Protein AF-A0A355A4Q4-F1 (afdb_monomer_lite)

Structure (mmCIF, N/CA/C/O backbone):
data_AF-A0A355A4Q4-F1
#
_entry.id   AF-A0A355A4Q4-F1
#
loop_
_atom_site.group_PDB
_atom_site.id
_atom_site.type_symbol
_atom_site.label_atom_id
_atom_site.label_alt_id
_atom_site.label_comp_id
_atom_site.label_asym_id
_atom_site.label_entity_id
_atom_site.label_seq_id
_atom_site.pdbx_PDB_ins_code
_atom_site.Cartn_x
_atom_site.Cartn_y
_atom_site.Cartn_z
_atom_site.occupancy
_atom_site.B_iso_or_equiv
_atom_site.auth_seq_id
_atom_site.auth_comp_id
_atom_site.auth_asym_id
_atom_site.auth_atom_id
_atom_site.pdbx_PDB_model_num
ATOM 1 N N . ILE A 1 1 ? 0.786 1.792 0.248 1.00 90.88 1 ILE A N 1
ATOM 2 C CA . ILE A 1 1 ? -0.419 1.953 1.105 1.00 90.88 1 ILE A CA 1
ATOM 3 C C . ILE A 1 1 ? -0.095 1.729 2.582 1.00 90.88 1 ILE A C 1
ATOM 5 O O . ILE A 1 1 ? -0.229 2.682 3.331 1.00 90.88 1 ILE A O 1
ATOM 9 N N . GLY A 1 2 ? 0.395 0.555 3.007 1.00 94.56 2 GLY A N 1
ATOM 10 C CA . GLY A 1 2 ? 0.694 0.286 4.430 1.00 94.56 2 GLY A CA 1
ATOM 11 C C . GLY A 1 2 ? 1.610 1.317 5.100 1.00 94.56 2 GLY A C 1
ATOM 12 O O . GLY A 1 2 ? 1.247 1.878 6.127 1.00 94.56 2 GLY A O 1
ATOM 13 N N . LYS A 1 3 ? 2.725 1.674 4.447 1.00 95.88 3 LYS A N 1
ATOM 14 C CA . LYS A 1 3 ? 3.618 2.771 4.871 1.00 95.88 3 LYS A CA 1
ATOM 15 C C . LYS A 1 3 ? 2.879 4.102 5.076 1.00 95.88 3 LYS A C 1
ATOM 17 O O . LYS A 1 3 ? 3.070 4.766 6.086 1.00 95.88 3 LYS A O 1
ATOM 22 N N . TRP A 1 4 ? 1.998 4.473 4.145 1.00 96.19 4 TRP A N 1
ATOM 23 C CA . TRP A 1 4 ? 1.199 5.699 4.247 1.00 96.19 4 TRP A CA 1
ATOM 24 C C . TRP A 1 4 ? 0.206 5.635 5.412 1.00 96.19 4 TRP A C 1
ATOM 26 O O . TRP A 1 4 ? 0.159 6.566 6.204 1.00 96.19 4 TRP A O 1
ATOM 36 N N . LEU A 1 5 ? -0.524 4.525 5.567 1.00 95.19 5 LEU A N 1
ATOM 37 C CA . LEU A 1 5 ? -1.476 4.336 6.667 1.00 95.19 5 LEU A CA 1
ATOM 38 C C . LEU A 1 5 ? -0.797 4.395 8.040 1.00 95.19 5 LEU A C 1
ATOM 40 O O . LEU A 1 5 ? -1.340 5.011 8.951 1.00 95.19 5 LEU A O 1
ATOM 44 N N . LEU A 1 6 ? 0.404 3.823 8.171 1.00 94.88 6 LEU A N 1
ATOM 45 C CA . LEU A 1 6 ? 1.210 3.923 9.388 1.00 94.88 6 LEU A CA 1
ATOM 46 C C . LEU A 1 6 ? 1.608 5.376 9.695 1.00 94.88 6 LEU A C 1
ATOM 48 O O . LEU A 1 6 ? 1.529 5.822 10.838 1.00 94.88 6 LEU A O 1
ATOM 52 N N . TYR A 1 7 ? 2.016 6.143 8.680 1.00 94.69 7 TYR A N 1
ATOM 53 C CA . TYR A 1 7 ? 2.312 7.562 8.881 1.00 94.69 7 TYR A CA 1
ATOM 54 C C . TYR A 1 7 ? 1.065 8.370 9.229 1.00 94.69 7 TYR A C 1
ATOM 56 O O . TYR A 1 7 ? 1.148 9.257 10.072 1.00 94.69 7 TYR A O 1
ATOM 64 N N . VAL A 1 8 ? -0.084 8.067 8.624 1.00 93.00 8 VAL A N 1
ATOM 65 C CA . VAL A 1 8 ? -1.356 8.724 8.947 1.00 93.00 8 VAL A CA 1
ATOM 66 C C . VAL A 1 8 ? -1.762 8.444 10.391 1.00 93.00 8 VAL A C 1
ATOM 68 O O . VAL A 1 8 ? -2.034 9.394 11.120 1.00 93.00 8 VAL A O 1
ATOM 71 N N . SER A 1 9 ? -1.742 7.182 10.833 1.00 91.44 9 SER A N 1
ATOM 72 C CA . SER A 1 9 ? -2.116 6.822 12.207 1.00 91.44 9 SER A CA 1
ATOM 73 C C . SER A 1 9 ? -1.198 7.475 13.241 1.00 91.44 9 SER A C 1
ATOM 75 O O . SER A 1 9 ? -1.668 7.965 14.266 1.00 91.44 9 SER A O 1
ATOM 77 N N . SER A 1 10 ? 0.102 7.565 12.946 1.00 91.31 10 SER A N 1
ATOM 78 C CA . SER A 1 10 ? 1.052 8.282 13.791 1.00 91.31 10 SER A CA 1
ATOM 79 C C . SER A 1 10 ? 0.790 9.792 13.781 1.00 91.31 10 SER A C 1
ATOM 81 O O . SER A 1 10 ? 0.651 10.405 14.836 1.00 91.31 10 SER A O 1
ATOM 83 N N . ASN A 1 11 ? 0.730 10.419 12.608 1.00 92.50 11 ASN A N 1
ATOM 84 C CA . ASN A 1 11 ? 0.795 11.875 12.496 1.00 92.50 11 ASN A CA 1
ATOM 85 C C . ASN A 1 11 ? -0.543 12.572 12.767 1.00 92.50 11 ASN A C 1
ATOM 87 O O . ASN A 1 11 ? -0.534 13.739 13.157 1.00 92.50 11 ASN A O 1
ATOM 91 N N . ALA A 1 12 ? -1.677 11.878 12.624 1.00 91.25 12 ALA A N 1
ATOM 92 C CA . ALA A 1 12 ? -2.998 12.435 12.919 1.00 91.25 12 ALA A CA 1
ATOM 93 C C . ALA A 1 12 ? -3.116 12.945 14.367 1.00 91.25 12 ALA A C 1
ATOM 95 O O . ALA A 1 12 ? -3.824 13.917 14.622 1.00 91.25 12 ALA A O 1
ATOM 96 N N . ARG A 1 13 ? -2.363 12.356 15.310 1.00 89.81 13 ARG A N 1
ATOM 97 C CA . ARG A 1 13 ? -2.352 12.789 16.716 1.00 89.81 13 ARG A CA 1
ATOM 98 C C . ARG A 1 13 ? -1.949 14.260 16.880 1.00 89.81 13 ARG A C 1
ATOM 100 O O . ARG A 1 13 ? -2.481 14.938 17.746 1.00 89.81 13 ARG A O 1
ATOM 107 N N . TYR A 1 14 ? -1.077 14.786 16.015 1.00 92.19 14 TYR A N 1
ATOM 108 C CA . TYR A 1 14 ? -0.570 16.159 16.127 1.00 92.19 14 TYR A CA 1
ATOM 109 C C . TYR A 1 14 ? -1.618 17.239 15.845 1.00 92.19 14 TYR A C 1
ATOM 111 O O . TYR A 1 14 ? -1.360 18.413 16.089 1.00 92.19 14 TYR A O 1
ATOM 119 N N . PHE A 1 15 ? -2.800 1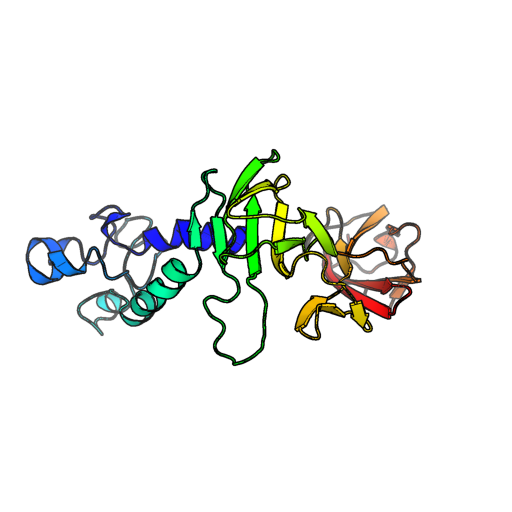6.868 15.354 1.00 92.31 15 PHE A N 1
ATOM 120 C CA . PHE A 1 15 ? -3.922 17.795 15.246 1.00 92.31 15 PHE A CA 1
ATOM 121 C C . PHE A 1 15 ? -4.637 18.004 16.587 1.00 92.31 15 PHE A C 1
ATOM 123 O O . PHE A 1 15 ? -5.410 18.946 16.717 1.00 92.31 15 PHE A O 1
ATOM 130 N N . TYR A 1 16 ? -4.378 17.172 17.596 1.00 91.06 16 TYR A N 1
ATOM 131 C CA . TYR A 1 16 ? -4.952 17.317 18.928 1.00 91.06 16 TYR A CA 1
ATOM 132 C C . TYR A 1 16 ? -4.017 18.128 19.822 1.00 91.06 16 TYR A C 1
ATOM 134 O O . TYR A 1 16 ? -2.823 17.844 19.924 1.00 91.06 16 TYR A O 1
ATOM 142 N N . SER A 1 17 ? -4.578 19.119 20.514 1.00 88.56 17 SER A N 1
ATOM 143 C CA . SER A 1 17 ? -3.834 20.047 21.375 1.00 88.56 17 SER A CA 1
ATOM 144 C C . SER A 1 17 ? -2.900 19.347 22.368 1.00 88.56 17 SER A C 1
ATOM 146 O O . SER A 1 17 ? -1.749 19.756 22.511 1.00 88.56 17 SER A O 1
ATOM 148 N N . ARG A 1 18 ? -3.351 18.246 22.985 1.00 88.06 18 ARG A N 1
ATOM 149 C CA . ARG A 1 18 ? -2.600 17.482 23.995 1.00 88.06 18 ARG A CA 1
ATOM 150 C C . ARG A 1 18 ? -1.264 16.924 23.492 1.00 88.06 18 ARG A C 1
ATOM 152 O O . ARG A 1 18 ? -0.382 16.646 24.292 1.00 88.06 18 ARG A O 1
ATOM 159 N N . GLU A 1 19 ? -1.125 16.738 22.180 1.00 91.12 19 GLU A N 1
ATOM 160 C CA . GLU A 1 19 ? 0.060 16.146 21.545 1.00 91.12 19 GLU A CA 1
ATOM 161 C C . GLU A 1 19 ? 1.080 17.217 21.118 1.00 91.12 19 GLU A C 1
ATOM 163 O O . GLU A 1 19 ? 2.064 16.925 20.433 1.00 91.12 19 GLU A O 1
ATOM 168 N N . THR A 1 20 ? 0.836 18.483 21.470 1.00 90.06 20 THR A N 1
ATOM 169 C CA . THR A 1 20 ? 1.600 19.637 20.988 1.00 90.06 20 THR A CA 1
ATOM 170 C C . THR A 1 20 ? 1.861 20.641 22.111 1.00 90.06 20 THR A C 1
ATOM 172 O O . THR A 1 20 ? 1.257 20.589 23.179 1.00 90.06 20 THR A O 1
ATOM 175 N N . LYS A 1 21 ? 2.787 21.578 21.885 1.00 89.94 21 LYS A N 1
ATOM 176 C CA . LYS A 1 21 ? 3.114 22.620 22.867 1.00 89.94 21 LYS A CA 1
ATOM 177 C C . LYS A 1 21 ? 2.033 23.697 22.890 1.00 89.94 21 LYS A C 1
ATOM 179 O O . LYS A 1 21 ? 1.695 24.218 21.829 1.00 89.94 21 LYS A O 1
ATOM 184 N N . MET A 1 22 ? 1.550 24.057 24.080 1.00 87.12 22 MET A N 1
ATOM 185 C CA . MET A 1 22 ? 0.473 25.040 24.254 1.00 87.12 22 MET A CA 1
ATOM 186 C C . MET A 1 22 ? 0.814 26.372 23.577 1.00 87.12 22 MET A C 1
ATOM 188 O O . MET A 1 22 ? 0.000 26.922 22.848 1.00 87.12 22 MET A O 1
ATOM 192 N N . GLU A 1 23 ? 2.050 26.859 23.704 1.00 89.50 23 GLU A N 1
ATOM 193 C CA . GLU A 1 23 ? 2.484 28.129 23.113 1.00 89.50 23 GLU A CA 1
ATOM 194 C C . GLU A 1 23 ? 2.571 28.134 21.574 1.00 89.50 23 GLU A C 1
ATOM 196 O O . GLU A 1 23 ? 2.835 29.183 20.983 1.00 89.50 23 GLU A O 1
ATOM 201 N N . ASN A 1 24 ? 2.361 26.982 20.930 1.00 93.00 24 ASN A N 1
ATOM 202 C CA . ASN A 1 24 ? 2.320 26.816 19.478 1.00 93.00 24 ASN A CA 1
ATOM 203 C C . ASN A 1 24 ? 0.886 26.614 18.946 1.00 93.00 24 ASN A C 1
ATOM 205 O O . ASN A 1 24 ? 0.727 26.235 17.787 1.00 93.00 24 ASN A O 1
ATOM 209 N N . GLN A 1 25 ? -0.142 26.829 19.769 1.00 91.12 25 GLN A N 1
ATOM 210 C CA . GLN A 1 25 ? -1.547 26.600 19.426 1.00 91.12 25 GLN A CA 1
ATOM 211 C C . GLN A 1 25 ? -2.330 27.917 19.349 1.00 91.12 25 GLN A C 1
ATOM 213 O O . GLN A 1 25 ? -2.121 28.822 20.159 1.00 91.12 25 GLN A O 1
ATOM 218 N N . SER A 1 26 ? -3.299 28.016 18.439 1.00 89.31 26 SER A N 1
ATOM 219 C CA . SER A 1 26 ? -4.134 29.220 18.304 1.00 89.31 26 SER A CA 1
ATOM 220 C C . SER A 1 26 ? -5.066 29.492 19.481 1.00 89.31 26 SER A C 1
ATOM 222 O O . SER A 1 26 ? -5.413 30.644 19.731 1.00 89.31 26 SER A O 1
ATOM 224 N N . LEU A 1 27 ? -5.411 28.465 20.261 1.00 80.62 27 LEU A N 1
ATOM 225 C CA . LEU A 1 27 ? -6.308 28.582 21.417 1.00 80.62 27 LEU A CA 1
ATOM 226 C C . LEU A 1 27 ? -5.583 28.605 22.769 1.00 80.62 27 LEU A C 1
ATOM 228 O O . LEU A 1 27 ? -6.242 28.537 23.806 1.00 80.62 27 LEU A O 1
ATOM 232 N N . ALA A 1 28 ? -4.253 28.759 22.769 1.00 74.31 28 ALA A N 1
ATOM 233 C CA . ALA A 1 28 ? -3.418 28.738 23.972 1.00 74.31 28 ALA A CA 1
ATOM 234 C C . ALA A 1 28 ? -3.932 29.658 25.092 1.00 74.31 28 ALA A C 1
ATOM 236 O O . ALA A 1 28 ? -3.956 29.278 26.255 1.00 74.31 28 ALA A O 1
ATOM 237 N N . ARG A 1 29 ? -4.377 30.869 24.728 1.00 65.81 29 ARG A N 1
ATOM 238 C CA . ARG A 1 29 ? -4.860 31.889 25.676 1.00 65.81 29 ARG A CA 1
ATOM 239 C C . ARG A 1 29 ? -6.337 31.725 26.040 1.00 65.81 29 ARG A C 1
ATOM 241 O O . ARG A 1 29 ? -6.722 32.017 27.166 1.00 65.81 29 ARG A O 1
ATOM 248 N N . SER A 1 30 ? -7.164 31.265 25.103 1.00 69.69 30 SER A N 1
ATOM 249 C CA . SER A 1 30 ? -8.616 31.138 25.298 1.00 69.69 30 SER A CA 1
ATOM 250 C C . SER A 1 30 ? -8.988 29.933 26.168 1.00 69.69 30 SER A C 1
ATOM 252 O O . SER A 1 30 ? -9.974 29.978 26.898 1.00 69.69 30 SER A O 1
ATOM 254 N N . ALA A 1 31 ? -8.192 28.859 26.135 1.00 64.56 31 ALA A N 1
ATOM 255 C CA . ALA A 1 31 ? -8.426 27.667 26.953 1.00 64.56 31 ALA A CA 1
ATOM 256 C C . ALA A 1 31 ? -8.100 27.866 28.447 1.00 64.56 31 ALA A C 1
ATOM 258 O O . ALA A 1 31 ? -8.605 27.127 29.293 1.00 64.56 31 ALA A O 1
ATOM 259 N N . GLU A 1 32 ? -7.270 28.855 28.795 1.00 68.81 32 GLU A N 1
ATOM 260 C CA . GLU A 1 32 ? -6.946 29.180 30.192 1.00 68.81 32 GLU A CA 1
ATOM 261 C C . GLU A 1 32 ? -8.105 29.881 30.910 1.00 68.81 32 GLU A C 1
ATOM 263 O O . GLU A 1 32 ? -8.281 29.709 32.116 1.00 68.81 32 GLU A O 1
ATOM 268 N N . THR A 1 33 ? -8.914 30.640 30.168 1.00 71.56 33 THR A N 1
ATOM 269 C CA . THR A 1 33 ? -9.970 31.505 30.711 1.00 71.56 33 THR A CA 1
ATOM 270 C C . THR A 1 33 ? -11.380 30.948 30.523 1.00 71.56 33 THR A C 1
ATOM 272 O O . THR A 1 33 ? -12.305 31.416 31.184 1.00 71.56 33 THR A O 1
ATOM 275 N N . ASN A 1 34 ? -11.559 29.929 29.675 1.00 79.62 34 ASN A N 1
ATOM 276 C CA . ASN A 1 34 ? -12.852 29.307 29.396 1.00 79.62 34 ASN A CA 1
ATOM 277 C C . ASN A 1 34 ? -12.851 27.809 29.763 1.00 79.62 34 ASN A C 1
ATOM 279 O O . ASN A 1 34 ? -12.182 26.986 29.133 1.00 79.62 34 ASN A O 1
ATOM 283 N N . GLY A 1 35 ? -13.642 27.454 30.781 1.00 76.81 35 GLY A N 1
ATOM 284 C CA . GLY A 1 35 ? -13.743 26.085 31.293 1.00 76.81 35 GLY A CA 1
ATOM 285 C C . GLY A 1 35 ? -14.338 25.074 30.307 1.00 76.81 35 GLY A C 1
ATOM 286 O O . GLY A 1 35 ? -13.925 23.917 30.325 1.00 76.81 35 GLY A O 1
ATOM 287 N N . GLU A 1 36 ? -15.251 25.489 29.426 1.00 78.56 36 GLU A N 1
ATOM 288 C CA . GLU A 1 36 ? -15.850 24.620 28.403 1.00 78.56 36 GLU A CA 1
ATOM 289 C C . GLU A 1 36 ? -14.848 24.321 27.283 1.00 78.56 36 GLU A C 1
ATOM 291 O O . GLU A 1 36 ? -14.640 23.158 26.927 1.00 78.56 36 GLU A O 1
ATOM 296 N N . LEU A 1 37 ? -14.133 25.348 26.798 1.00 79.12 37 LEU A N 1
ATOM 297 C CA . LEU A 1 37 ? -13.060 25.171 25.810 1.00 79.12 37 LEU A CA 1
ATOM 298 C C . LEU A 1 37 ? -11.978 24.219 26.332 1.00 79.12 37 LEU A C 1
ATOM 300 O O . LEU A 1 37 ? -11.494 23.362 25.594 1.00 79.12 37 LEU A O 1
ATOM 304 N N . LYS A 1 38 ? -11.649 24.311 27.624 1.00 76.06 38 LYS A N 1
ATOM 305 C CA . LYS A 1 38 ? -10.671 23.439 28.284 1.00 76.06 38 LYS A CA 1
ATOM 306 C C . LYS A 1 38 ? -11.064 21.956 28.272 1.00 76.06 38 LYS A C 1
ATOM 308 O O . LYS A 1 38 ? -10.182 21.098 28.301 1.00 76.06 38 LYS A O 1
ATOM 313 N N . GLN A 1 39 ? -12.359 21.640 28.219 1.00 76.56 39 GLN A N 1
ATOM 314 C CA . GLN A 1 39 ? -12.839 20.258 28.130 1.00 76.56 39 GLN A CA 1
ATOM 315 C C . GLN A 1 39 ? -12.786 19.724 26.693 1.00 76.56 39 GLN A C 1
ATOM 317 O O . GLN A 1 39 ? -12.378 18.582 26.480 1.00 76.56 39 GLN A O 1
ATOM 322 N N . ILE A 1 40 ? -13.141 20.547 25.701 1.00 82.38 40 ILE A N 1
ATOM 323 C CA . ILE A 1 40 ? -13.238 20.102 24.300 1.00 82.38 40 ILE A CA 1
ATOM 324 C C . ILE A 1 40 ? -11.899 20.133 23.550 1.00 82.38 40 ILE A C 1
ATOM 326 O O . ILE A 1 40 ? -11.701 19.350 22.620 1.00 82.38 40 ILE A O 1
ATOM 330 N N . ILE A 1 41 ? -10.949 20.976 23.975 1.00 82.69 41 ILE A N 1
ATOM 331 C CA . ILE A 1 41 ? -9.662 21.183 23.286 1.00 82.69 41 ILE A CA 1
ATOM 332 C C . ILE A 1 41 ? -8.836 19.906 23.144 1.00 82.69 41 ILE A C 1
ATOM 334 O O . ILE A 1 41 ? -8.057 19.776 22.203 1.00 82.69 41 ILE A O 1
ATOM 338 N N . ASN A 1 42 ? -9.024 18.945 24.049 1.00 81.44 42 ASN A N 1
ATOM 339 C CA . ASN A 1 42 ? -8.287 17.685 24.054 1.00 81.44 42 ASN A CA 1
ATOM 340 C C . ASN A 1 42 ? -8.896 16.618 23.132 1.00 81.44 42 ASN A C 1
ATOM 342 O O . ASN A 1 42 ? -8.235 15.616 22.861 1.00 81.44 42 ASN A O 1
ATOM 346 N N . VAL A 1 43 ? -10.142 16.802 22.681 1.00 86.44 43 VAL A N 1
ATOM 347 C CA . VAL A 1 43 ? -10.909 15.788 21.933 1.00 86.44 43 VAL A CA 1
ATOM 348 C C . VAL A 1 43 ? -11.349 16.251 20.546 1.00 86.44 43 VAL A C 1
ATOM 350 O O . VAL A 1 43 ? -11.706 15.411 19.723 1.00 86.44 43 VAL A O 1
ATOM 353 N N . VAL A 1 44 ? -11.292 17.553 20.256 1.00 89.62 44 VAL A N 1
ATOM 354 C CA . VAL A 1 44 ? -11.559 18.102 18.921 1.00 89.62 44 VAL A CA 1
ATOM 355 C C . VAL A 1 44 ? -10.236 18.532 18.279 1.00 89.62 44 VAL A C 1
ATOM 357 O O . VAL A 1 44 ? -9.487 19.292 18.895 1.00 89.62 44 VAL A O 1
ATOM 360 N N . PRO A 1 45 ? -9.911 18.053 17.065 1.00 92.75 45 PRO A N 1
ATOM 361 C CA . PRO A 1 45 ? -8.668 18.422 16.405 1.00 92.75 45 PRO A CA 1
ATOM 362 C C . PRO A 1 45 ? -8.712 19.862 15.883 1.00 92.75 45 PRO A C 1
ATOM 364 O O . PRO A 1 45 ? -9.775 20.387 15.547 1.00 92.75 45 PRO A O 1
ATOM 367 N N . TYR A 1 46 ? -7.541 20.475 15.746 1.00 93.44 46 TYR A N 1
ATOM 368 C CA . TYR A 1 46 ? -7.348 21.669 14.931 1.00 93.44 46 TYR A CA 1
ATOM 369 C C . TYR A 1 46 ? -7.574 21.369 13.446 1.00 93.44 46 TYR A C 1
ATOM 371 O O . TYR A 1 46 ? -7.449 20.232 12.995 1.00 93.44 46 TYR A O 1
ATOM 379 N N . GLU A 1 47 ? -7.892 22.399 12.672 1.00 92.25 47 GLU A N 1
ATOM 380 C CA . GLU A 1 47 ? -8.040 22.317 11.217 1.00 92.25 47 GLU A CA 1
ATOM 381 C C . GLU A 1 47 ? -6.737 21.992 10.485 1.00 92.25 47 GLU A C 1
ATOM 383 O O . GLU A 1 47 ? -6.737 21.271 9.488 1.00 92.25 47 GLU A O 1
ATOM 388 N N . GLY A 1 48 ? -5.613 22.500 10.979 1.00 91.62 48 GLY A N 1
ATOM 389 C CA . GLY A 1 48 ? -4.368 22.483 10.240 1.00 91.62 48 GLY A CA 1
ATOM 390 C C . GLY A 1 48 ? -3.122 22.623 11.099 1.00 91.62 48 GLY A C 1
ATOM 391 O O . GLY A 1 48 ? -3.123 23.085 12.242 1.00 91.62 48 GLY A O 1
ATOM 392 N N . ILE A 1 49 ? -2.008 22.253 10.474 1.00 92.62 49 ILE A N 1
ATOM 393 C CA . ILE A 1 49 ? -0.661 22.498 10.977 1.00 92.62 49 ILE A CA 1
ATOM 394 C C . ILE A 1 49 ? 0.021 23.417 9.968 1.00 92.62 49 ILE A C 1
ATOM 396 O O . ILE A 1 49 ? 0.259 23.046 8.819 1.00 92.62 49 ILE A O 1
ATOM 400 N N . ARG A 1 50 ? 0.330 24.640 10.388 1.00 90.81 50 ARG A N 1
ATOM 401 C CA . ARG A 1 50 ? 1.047 25.633 9.587 1.00 90.81 50 ARG A CA 1
ATOM 402 C C . ARG A 1 50 ? 2.540 25.541 9.877 1.00 90.81 50 ARG A C 1
ATOM 404 O O . ARG A 1 50 ? 2.959 25.305 11.009 1.00 90.81 50 ARG A O 1
ATOM 411 N N . LYS A 1 51 ? 3.366 25.810 8.860 1.00 92.81 51 LYS A N 1
ATOM 412 C CA . LYS A 1 51 ? 4.830 25.867 9.017 1.00 92.81 51 LYS A CA 1
ATOM 413 C C . LYS A 1 51 ? 5.246 26.866 10.103 1.00 92.81 51 LYS A C 1
ATOM 415 O O . LYS A 1 51 ? 6.143 26.559 10.881 1.00 92.81 51 LYS A O 1
ATOM 420 N N . GLN A 1 52 ? 4.609 28.040 10.142 1.00 91.69 52 GLN A N 1
ATOM 421 C CA . GLN A 1 52 ? 4.899 29.079 11.127 1.00 91.69 52 GLN A CA 1
ATOM 422 C C . GLN A 1 52 ? 3.718 30.030 11.365 1.00 91.69 52 GLN A C 1
ATOM 424 O O . GLN A 1 52 ? 2.937 30.275 10.445 1.00 91.69 52 GLN A O 1
ATOM 429 N N . SER A 1 53 ? 3.638 30.607 12.566 1.00 89.50 53 SER A N 1
ATOM 430 C CA . SER A 1 53 ? 2.801 31.774 12.898 1.00 89.50 53 SER A CA 1
ATOM 431 C C . SER A 1 53 ? 3.358 32.471 14.141 1.00 89.50 53 SER A C 1
ATOM 433 O O . SER A 1 53 ? 3.819 31.793 15.055 1.00 89.50 53 SER A O 1
ATOM 435 N N . GLY A 1 54 ? 3.375 33.808 14.180 1.00 84.50 54 GLY A N 1
ATOM 436 C CA . GLY A 1 54 ? 3.819 34.564 15.365 1.00 84.50 54 GLY A CA 1
ATOM 437 C C . GLY A 1 54 ? 5.217 34.193 15.892 1.00 84.50 54 GLY A C 1
ATOM 438 O O . GLY A 1 54 ? 5.445 34.224 17.097 1.00 84.50 54 GLY A O 1
ATOM 439 N N . GLY A 1 55 ? 6.139 33.774 15.013 1.00 89.75 55 GLY A N 1
ATOM 440 C CA . GLY A 1 55 ? 7.484 33.307 15.389 1.00 89.75 55 GLY A CA 1
ATOM 441 C C . GLY A 1 55 ? 7.553 31.880 15.957 1.00 89.75 55 GLY A C 1
ATOM 442 O O . GLY A 1 55 ? 8.617 31.447 16.392 1.00 89.75 55 GLY A O 1
ATOM 443 N N . LYS A 1 56 ? 6.444 31.134 15.955 1.00 91.56 56 LYS A N 1
ATOM 444 C CA . LYS A 1 56 ? 6.356 29.736 16.402 1.00 91.56 56 LYS A CA 1
ATOM 445 C C . LYS A 1 56 ? 6.338 28.782 15.214 1.00 91.56 56 LYS A C 1
ATOM 447 O O . LYS A 1 56 ? 5.697 29.073 14.205 1.00 91.56 56 LYS A O 1
ATOM 452 N N . MET A 1 57 ? 7.029 27.646 15.342 1.00 93.50 57 MET A N 1
ATOM 453 C CA . MET A 1 57 ? 7.158 26.617 14.303 1.00 93.50 57 MET A CA 1
ATOM 454 C C . MET A 1 57 ? 7.173 25.205 14.919 1.00 93.50 57 MET A C 1
ATOM 456 O O . MET A 1 57 ? 7.997 24.962 15.804 1.00 93.50 57 MET A O 1
ATOM 460 N N . PRO A 1 58 ? 6.325 24.262 14.459 1.00 93.44 58 PRO A N 1
ATOM 461 C CA . PRO A 1 58 ? 5.109 24.498 13.669 1.00 93.44 58 PRO A CA 1
ATOM 462 C C . PRO A 1 58 ? 4.033 25.227 14.496 1.00 93.44 58 PRO A C 1
ATOM 464 O O . PRO A 1 58 ? 4.162 25.341 15.715 1.00 93.44 58 PRO A O 1
ATOM 467 N N . TRP A 1 59 ? 2.981 25.715 13.838 1.00 93.56 59 TRP A N 1
ATOM 468 C CA . TRP A 1 59 ? 1.814 26.338 14.471 1.00 93.56 59 TRP A CA 1
ATOM 469 C C . TRP A 1 59 ? 0.555 25.500 14.243 1.00 93.56 59 TRP A C 1
ATOM 471 O O . TRP A 1 59 ? 0.255 25.147 13.104 1.00 93.56 59 TRP A O 1
ATOM 481 N N . PHE A 1 60 ? -0.185 25.210 15.309 1.00 93.62 60 PHE A N 1
ATOM 482 C CA . PHE A 1 60 ? -1.391 24.383 15.302 1.00 93.62 60 PHE A CA 1
ATOM 483 C C . PHE A 1 60 ? -2.626 25.275 15.411 1.00 93.62 60 PHE A C 1
ATOM 485 O O . PHE A 1 60 ? -2.740 26.079 16.336 1.00 93.62 60 PHE A O 1
ATOM 492 N N . GLY A 1 61 ? -3.528 25.172 14.443 1.00 92.12 61 GLY A N 1
ATOM 493 C CA . GLY A 1 61 ? -4.680 26.057 14.344 1.00 92.12 61 GLY A CA 1
ATOM 494 C C . GLY A 1 61 ? -5.328 25.934 12.979 1.00 92.12 61 GLY A C 1
ATOM 495 O O . GLY A 1 61 ? -5.415 24.845 12.428 1.00 92.12 61 GLY A O 1
ATOM 496 N N . GLY A 1 62 ? -5.765 27.049 12.420 1.00 90.56 62 GLY A N 1
ATOM 497 C CA . GLY A 1 62 ? -6.579 27.056 11.216 1.00 90.56 62 GLY A CA 1
ATOM 498 C C . GLY A 1 62 ? -6.527 28.401 10.528 1.00 90.56 62 GLY A C 1
ATOM 499 O O . GLY A 1 62 ? -5.649 29.228 10.796 1.00 90.56 62 GLY A O 1
ATOM 500 N N . ASP A 1 63 ? -7.384 28.589 9.543 1.00 89.56 63 ASP A N 1
ATOM 501 C CA . ASP A 1 63 ? -7.677 29.902 8.982 1.00 89.56 63 ASP A CA 1
ATOM 502 C C . ASP A 1 63 ? -8.859 30.682 9.614 1.00 89.56 63 ASP A C 1
ATOM 504 O O . ASP A 1 63 ? -8.836 31.912 9.472 1.00 89.56 63 ASP A O 1
ATOM 508 N N . PRO A 1 64 ? -9.800 30.081 10.385 1.00 91.19 64 PRO A N 1
ATOM 509 C CA . PRO A 1 64 ? -10.946 30.805 10.919 1.00 91.19 64 PRO A CA 1
ATOM 510 C C . PRO A 1 64 ? -10.579 31.959 11.832 1.00 91.19 64 PRO A C 1
ATOM 512 O O . PRO A 1 64 ? -11.078 33.068 11.641 1.00 91.19 64 PRO A O 1
ATOM 515 N N . THR A 1 65 ? -9.670 31.737 12.783 1.00 88.25 65 THR A N 1
ATOM 516 C CA . THR A 1 65 ? -9.230 32.801 13.698 1.00 88.25 65 THR A CA 1
ATOM 517 C C . THR A 1 65 ? -8.316 33.820 13.015 1.00 88.25 65 THR A C 1
ATOM 519 O O . THR A 1 65 ? -8.248 34.971 13.439 1.00 88.25 65 THR A O 1
ATOM 522 N N . VAL A 1 66 ? -7.636 33.428 11.931 1.00 86.94 66 VAL A N 1
ATOM 523 C CA . VAL A 1 66 ? -6.760 34.313 11.145 1.00 86.94 66 VAL A CA 1
ATOM 524 C C . VAL A 1 66 ? -7.580 35.287 10.302 1.00 86.94 66 VAL A C 1
ATOM 526 O O . VAL A 1 66 ? -7.234 36.463 10.214 1.00 86.94 66 VAL A O 1
ATOM 529 N N . TYR A 1 67 ? -8.659 34.806 9.686 1.00 89.81 67 TYR A N 1
ATOM 530 C CA . TYR A 1 67 ? -9.540 35.605 8.831 1.00 89.81 67 TYR A CA 1
ATOM 531 C C . TYR A 1 67 ? -10.779 36.142 9.557 1.00 89.81 67 TYR A C 1
ATOM 533 O O . TYR A 1 67 ? -11.554 36.891 8.967 1.00 89.81 67 TYR A O 1
ATOM 541 N N . GLY A 1 68 ? -10.960 35.792 10.832 1.00 90.06 68 GLY A N 1
ATOM 542 C CA . GLY A 1 68 ? -12.030 36.305 11.685 1.00 90.06 68 GLY A CA 1
ATOM 543 C C . GLY A 1 68 ? -13.425 35.786 11.332 1.00 90.06 68 GLY A C 1
ATOM 544 O O . GLY A 1 68 ? -14.405 36.448 11.665 1.00 90.06 68 GLY A O 1
ATOM 545 N N . TRP A 1 69 ? -13.535 34.639 10.652 1.00 91.75 69 TRP A N 1
ATOM 546 C CA . TRP A 1 69 ? -14.835 34.060 10.289 1.00 91.75 69 TRP A CA 1
ATOM 547 C C . TRP A 1 69 ? -15.369 33.052 11.320 1.00 91.75 69 TRP A C 1
ATOM 549 O O . TRP A 1 69 ? -16.561 32.751 11.296 1.00 91.75 69 TRP A O 1
ATOM 559 N N . ALA A 1 70 ? -14.536 32.581 12.259 1.00 88.75 70 ALA A N 1
ATOM 560 C CA . ALA A 1 70 ? -14.986 31.847 13.446 1.00 88.75 70 ALA A CA 1
ATOM 561 C C . ALA A 1 70 ? -14.113 32.125 14.681 1.00 88.75 70 ALA A C 1
ATOM 563 O O . ALA A 1 70 ? -12.978 32.587 14.579 1.00 88.75 70 ALA A O 1
ATOM 564 N N . GLU A 1 71 ? -14.651 31.801 15.860 1.00 85.94 71 GLU A N 1
ATOM 565 C CA . GLU A 1 71 ? -13.997 32.022 17.159 1.00 85.94 71 GLU A CA 1
ATOM 566 C C . GLU A 1 71 ? -12.916 30.981 17.498 1.00 85.94 71 GLU A C 1
ATOM 568 O O . GLU A 1 71 ? -12.081 31.216 18.372 1.00 85.94 71 GLU A O 1
ATOM 573 N N . THR A 1 72 ? -12.922 29.821 16.831 1.00 88.88 72 THR A N 1
ATOM 574 C CA . THR A 1 72 ? -11.966 28.733 17.080 1.00 88.88 72 THR A CA 1
ATOM 575 C C . THR A 1 72 ? -11.452 28.131 15.782 1.00 88.88 72 THR A C 1
ATOM 577 O O . THR A 1 72 ? -12.148 28.143 14.771 1.00 88.88 72 THR A O 1
ATOM 580 N N . ASP A 1 73 ? -10.262 27.536 15.845 1.00 91.69 73 ASP A N 1
ATOM 581 C CA . ASP A 1 73 ? -9.675 26.765 14.744 1.00 91.69 73 ASP A CA 1
ATOM 582 C C . ASP A 1 73 ? -9.959 25.255 14.847 1.00 91.69 73 ASP A C 1
ATOM 584 O O . ASP A 1 73 ? -9.239 24.431 14.273 1.00 91.69 73 ASP A O 1
ATOM 588 N N . PHE A 1 74 ? -10.960 24.858 15.635 1.00 91.00 74 PHE A N 1
ATOM 589 C CA . PHE A 1 74 ? -11.340 23.456 15.730 1.00 91.00 74 PHE A CA 1
ATOM 590 C C . PHE A 1 74 ? -12.034 22.988 14.457 1.00 91.00 74 PHE A C 1
ATOM 592 O O . PHE A 1 74 ? -12.932 23.639 13.930 1.00 91.00 74 PHE A O 1
ATOM 599 N N . SER A 1 75 ? -11.672 21.792 14.005 1.00 90.69 75 SER A N 1
ATOM 600 C CA . SER A 1 75 ? -12.261 21.168 12.829 1.00 90.69 75 SER A CA 1
ATOM 601 C C . SER A 1 75 ? -13.197 20.044 13.238 1.00 90.69 75 SER A C 1
ATOM 603 O O . SER A 1 75 ? -12.840 18.866 13.221 1.00 90.69 75 SER A O 1
ATOM 605 N N . LEU A 1 76 ? -14.427 20.414 13.602 1.00 86.88 76 LEU A N 1
ATOM 606 C CA . LEU A 1 76 ? -15.453 19.453 14.011 1.00 86.88 76 LEU A CA 1
ATOM 607 C C . LEU A 1 76 ? -15.747 18.42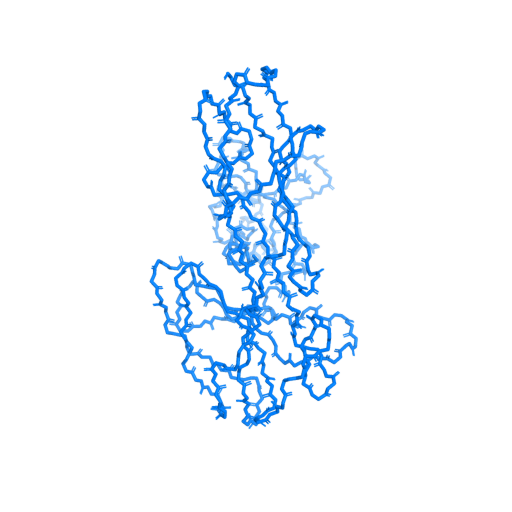6 12.905 1.00 86.88 76 LEU A C 1
ATOM 609 O O . LEU A 1 76 ? -15.827 17.229 13.176 1.00 86.88 76 LEU A O 1
ATOM 613 N N . TYR A 1 77 ? -15.839 18.878 11.650 1.00 86.19 77 TYR A N 1
ATOM 614 C CA . TYR A 1 77 ? -16.067 17.997 10.503 1.00 86.19 77 TYR A CA 1
ATOM 615 C C . TYR A 1 77 ? -14.924 16.997 10.314 1.00 86.19 77 TYR A C 1
ATOM 617 O O . TYR A 1 77 ? -15.179 15.801 10.175 1.00 86.19 77 TYR A O 1
ATOM 625 N N . SER A 1 78 ? -13.666 17.436 10.373 1.00 84.56 78 SER A N 1
ATOM 626 C CA . SER A 1 78 ? -12.523 16.519 10.261 1.00 84.56 78 SER A CA 1
ATOM 627 C C . SER A 1 78 ? -12.454 15.567 11.455 1.00 84.56 78 SER A C 1
ATOM 629 O O . SER A 1 78 ? -12.268 14.365 11.278 1.00 84.56 78 SER A O 1
ATOM 631 N N . GLY A 1 79 ? -12.697 16.080 12.665 1.00 87.19 79 GLY A N 1
ATOM 632 C CA . GLY A 1 79 ? -12.744 15.289 13.893 1.00 87.19 79 GLY A CA 1
ATOM 633 C C . GLY A 1 79 ? -13.815 14.201 13.877 1.00 87.19 79 GLY A C 1
ATOM 634 O O . GLY A 1 79 ? -13.557 13.099 14.353 1.00 87.19 79 GLY A O 1
ATOM 635 N N . SER A 1 80 ? -14.974 14.454 13.259 1.00 86.12 80 SER A N 1
ATOM 636 C CA . SER A 1 80 ? -16.045 13.451 13.139 1.00 86.12 80 SER A CA 1
ATOM 637 C C . SER A 1 80 ? -15.616 12.192 12.372 1.00 86.12 80 SER A C 1
ATOM 639 O O . SER A 1 80 ? -16.106 11.099 12.651 1.00 86.12 80 SER A O 1
ATOM 641 N N . HIS A 1 81 ? -14.636 12.313 11.472 1.00 87.19 81 HIS A N 1
ATOM 642 C CA . HIS A 1 81 ? -14.096 11.190 10.709 1.00 87.19 81 HIS A CA 1
ATOM 643 C C . HIS A 1 81 ? -12.997 10.422 11.459 1.00 87.19 81 HIS A C 1
ATOM 645 O O . HIS A 1 81 ? -12.625 9.335 11.026 1.00 87.19 81 HIS A O 1
ATOM 651 N N . ALA A 1 82 ? -12.490 10.915 12.597 1.00 86.94 82 ALA A N 1
ATOM 652 C CA . ALA A 1 82 ? -11.415 10.249 13.340 1.00 86.94 82 ALA A CA 1
ATOM 653 C C . ALA A 1 82 ? -11.809 8.845 13.836 1.00 86.94 82 ALA A C 1
ATOM 655 O O . ALA A 1 82 ? -10.955 7.964 13.942 1.00 86.94 82 ALA A O 1
ATOM 656 N N . GLY A 1 83 ? -13.107 8.602 14.061 1.00 86.94 83 GLY A N 1
ATOM 657 C CA . GLY A 1 83 ? -13.635 7.277 14.398 1.00 86.94 83 GLY A CA 1
ATOM 658 C C . GLY A 1 83 ? -13.343 6.210 13.336 1.00 86.94 83 GLY A C 1
ATOM 659 O O . GLY A 1 83 ? -13.185 5.042 13.679 1.00 86.94 83 GLY A O 1
ATOM 660 N N . ILE A 1 84 ? -13.170 6.607 12.069 1.00 90.06 84 ILE A N 1
ATOM 661 C CA . ILE A 1 84 ? -12.756 5.706 10.985 1.00 90.06 84 ILE A CA 1
ATOM 662 C C . ILE A 1 84 ? -11.388 5.095 11.306 1.00 90.06 84 ILE A C 1
ATOM 664 O O . ILE A 1 84 ? -11.215 3.889 11.180 1.00 90.06 84 ILE A O 1
ATOM 668 N N . PHE A 1 85 ? -10.431 5.885 11.801 1.00 89.50 85 PHE A N 1
ATOM 669 C CA . PHE A 1 85 ? -9.119 5.361 12.190 1.00 89.50 85 PHE A CA 1
ATOM 670 C C . PHE A 1 85 ? -9.213 4.366 13.349 1.00 89.50 85 PHE A C 1
ATOM 672 O O . PHE A 1 85 ? -8.531 3.345 13.318 1.00 89.50 85 PHE A O 1
ATOM 679 N N . GLY A 1 86 ? -10.088 4.627 14.324 1.00 89.56 86 GLY A N 1
ATOM 680 C CA . GLY A 1 86 ? -10.355 3.691 15.420 1.00 89.56 86 GLY A CA 1
ATOM 681 C C . GLY A 1 86 ? -10.976 2.369 14.955 1.00 89.56 86 GLY A C 1
ATOM 682 O O . GLY A 1 86 ? -10.725 1.340 15.568 1.00 89.56 86 GLY A O 1
ATOM 683 N N . ALA A 1 87 ? -11.745 2.382 13.863 1.00 92.69 87 ALA A N 1
ATOM 684 C CA . ALA A 1 87 ? -12.296 1.171 13.254 1.00 92.69 87 ALA A CA 1
ATOM 685 C C . ALA A 1 87 ? -11.281 0.424 12.369 1.00 92.69 87 ALA A C 1
ATOM 687 O O . ALA A 1 87 ? -11.354 -0.795 12.249 1.00 92.69 87 ALA A O 1
ATOM 688 N N . LEU A 1 88 ? -10.354 1.146 11.730 1.00 94.31 88 LEU A N 1
ATOM 689 C CA . LEU A 1 88 ? -9.351 0.564 10.835 1.00 94.31 88 LEU A CA 1
ATOM 690 C C . LEU A 1 88 ? -8.208 -0.112 11.588 1.00 94.31 88 LEU A C 1
ATOM 692 O O . LEU A 1 88 ? -7.755 -1.168 11.157 1.00 94.31 88 LEU A O 1
ATOM 696 N N . PHE A 1 89 ? -7.674 0.538 12.625 1.00 95.31 89 PHE A N 1
ATOM 697 C CA . PHE A 1 89 ? -6.369 0.198 13.187 1.00 95.31 89 PHE A CA 1
ATOM 698 C C . PHE A 1 89 ? -6.468 -0.623 14.469 1.00 95.31 89 PHE A C 1
ATOM 700 O O . PHE A 1 89 ? -6.968 -0.156 15.488 1.00 95.31 89 PHE A O 1
ATOM 707 N N . GLU A 1 90 ? -5.859 -1.802 14.440 1.00 95.75 90 GLU A N 1
ATOM 708 C CA . GLU A 1 90 ? -5.647 -2.665 15.595 1.00 95.75 90 GLU A CA 1
ATOM 709 C C . GLU A 1 90 ? -4.130 -2.765 15.871 1.00 95.75 90 GLU A C 1
ATOM 711 O O . GLU A 1 90 ? -3.347 -3.016 14.942 1.00 95.75 90 GLU A O 1
ATOM 716 N N . PRO A 1 91 ? -3.661 -2.528 17.112 1.00 96.25 91 PRO A N 1
ATOM 717 C CA . PRO A 1 91 ? -2.260 -2.735 17.460 1.00 96.25 91 PRO A CA 1
ATOM 718 C C . PRO A 1 91 ? -1.903 -4.223 17.412 1.00 96.25 91 PRO A C 1
ATOM 720 O O . PRO A 1 91 ? -2.752 -5.092 17.579 1.00 96.25 91 PRO A O 1
ATOM 723 N N . THR A 1 92 ? -0.620 -4.522 17.233 1.00 97.88 92 THR A N 1
ATOM 724 C CA . THR A 1 92 ? -0.104 -5.892 17.337 1.00 97.88 92 THR A CA 1
ATOM 725 C C . THR A 1 92 ? 0.895 -6.002 18.488 1.00 97.88 92 THR A C 1
ATOM 727 O O . THR A 1 92 ? 1.227 -5.015 19.144 1.00 97.88 92 THR A O 1
ATOM 730 N N . ASN A 1 93 ? 1.436 -7.200 18.714 1.00 98.44 93 ASN A N 1
ATOM 731 C CA . ASN A 1 93 ? 2.550 -7.414 19.643 1.00 98.44 93 ASN A CA 1
ATOM 732 C C . ASN A 1 93 ? 3.875 -6.765 19.183 1.00 98.44 93 ASN A C 1
ATOM 734 O O . ASN A 1 93 ? 4.867 -6.837 19.907 1.00 98.44 93 ASN A O 1
ATOM 738 N N . GLN A 1 94 ? 3.930 -6.201 17.974 1.00 98.38 94 GLN A N 1
ATOM 739 C CA . GLN A 1 94 ? 5.080 -5.469 17.452 1.00 98.38 94 GLN A CA 1
ATOM 740 C C . GLN A 1 94 ? 4.707 -3.992 17.319 1.00 98.38 94 GLN A C 1
ATOM 742 O O . GLN A 1 94 ? 3.841 -3.632 16.520 1.00 98.38 94 GLN A O 1
ATOM 747 N N . GLU A 1 95 ? 5.383 -3.128 18.078 1.00 96.88 95 GLU A N 1
ATOM 748 C CA . GLU A 1 95 ? 5.242 -1.679 17.918 1.00 96.88 95 GLU A CA 1
ATOM 749 C C . GLU A 1 95 ? 5.490 -1.278 16.453 1.00 96.88 95 GLU A C 1
ATOM 751 O O . GLU A 1 95 ? 6.272 -1.906 15.744 1.00 96.88 95 GLU A O 1
ATOM 756 N N . GLY A 1 96 ? 4.768 -0.276 15.953 1.00 95.94 96 GLY A N 1
ATOM 757 C CA . GLY A 1 96 ? 4.903 0.176 14.565 1.00 95.94 96 GLY A CA 1
ATOM 758 C C . GLY A 1 96 ? 4.340 -0.776 13.499 1.00 95.94 96 GLY A C 1
ATOM 759 O O . GLY A 1 96 ? 4.323 -0.396 12.329 1.00 95.94 96 GLY A O 1
ATOM 760 N N . ILE A 1 97 ? 3.835 -1.961 13.867 1.00 98.31 97 ILE A N 1
ATOM 761 C CA . ILE A 1 97 ? 3.074 -2.840 12.970 1.00 98.31 97 ILE A CA 1
ATOM 762 C C . ILE A 1 97 ? 1.622 -2.871 13.431 1.00 98.31 97 ILE A C 1
ATOM 764 O O . ILE A 1 97 ? 1.305 -3.337 14.525 1.00 98.31 97 ILE A O 1
ATOM 768 N N . LEU A 1 98 ? 0.739 -2.379 12.568 1.00 97.81 98 LEU A N 1
ATOM 769 C CA . LEU A 1 98 ? -0.702 -2.355 12.788 1.00 97.81 98 LEU A CA 1
ATOM 770 C C . LEU A 1 98 ? -1.368 -3.427 11.925 1.00 97.81 98 LEU A C 1
ATOM 772 O O . LEU A 1 98 ? -0.966 -3.633 10.776 1.00 97.81 98 LEU A O 1
ATOM 776 N N . LYS A 1 99 ? -2.402 -4.066 12.467 1.00 97.94 99 LYS A N 1
ATOM 777 C CA . LYS A 1 99 ? -3.360 -4.865 11.706 1.00 97.94 99 LYS A CA 1
ATOM 778 C C . LYS A 1 99 ? -4.488 -3.934 11.273 1.00 97.94 99 LYS A C 1
ATOM 780 O O . LYS A 1 99 ? -5.114 -3.281 12.100 1.00 97.94 99 LYS A O 1
ATOM 785 N N . ILE A 1 100 ? -4.684 -3.816 9.965 1.00 97.88 100 ILE A N 1
ATOM 786 C CA . ILE A 1 100 ? -5.584 -2.822 9.378 1.00 97.88 100 ILE A CA 1
ATOM 787 C C . ILE A 1 100 ? -6.765 -3.539 8.729 1.00 97.88 100 ILE A C 1
ATOM 789 O O . ILE A 1 100 ? -6.549 -4.245 7.745 1.00 97.88 100 ILE A O 1
ATOM 793 N N . ASP A 1 101 ? -7.985 -3.359 9.242 1.00 97.06 101 ASP A N 1
ATOM 794 C CA . ASP A 1 101 ? -9.205 -3.939 8.655 1.00 97.06 101 ASP A CA 1
ATOM 795 C C . ASP A 1 101 ? -9.552 -3.208 7.345 1.00 97.06 101 ASP A C 1
ATOM 797 O O . ASP A 1 101 ? -9.933 -2.034 7.338 1.00 97.06 101 ASP A O 1
ATOM 801 N N . LEU A 1 102 ? -9.397 -3.904 6.213 1.00 95.25 102 LEU A N 1
ATOM 802 C CA . LEU A 1 102 ? -9.654 -3.344 4.883 1.00 95.25 102 LEU A CA 1
ATOM 803 C C . LEU A 1 102 ? -11.146 -3.297 4.527 1.00 95.25 102 LEU A C 1
ATOM 805 O O . LEU A 1 102 ? -11.503 -2.721 3.500 1.00 95.25 102 LEU A O 1
ATOM 809 N N . LEU A 1 103 ? -12.012 -3.884 5.357 1.00 94.25 103 LEU A N 1
ATOM 810 C CA . LEU A 1 103 ? -13.464 -3.866 5.190 1.00 94.25 103 LEU A CA 1
ATOM 811 C C . LEU A 1 103 ? -14.163 -2.898 6.156 1.00 94.25 103 LEU A C 1
ATOM 813 O O . LEU A 1 103 ? -15.363 -2.672 6.011 1.00 94.25 103 LEU A O 1
ATOM 817 N N . ALA A 1 104 ? -13.443 -2.284 7.102 1.00 93.50 104 ALA A N 1
ATOM 818 C CA . ALA A 1 104 ? -14.013 -1.376 8.105 1.00 93.50 104 ALA A CA 1
ATOM 819 C C . ALA A 1 104 ? -14.797 -0.192 7.507 1.00 93.50 104 ALA A C 1
ATOM 821 O O . ALA A 1 104 ? -15.734 0.311 8.124 1.00 93.50 104 ALA A O 1
ATOM 822 N N . THR A 1 105 ? -14.441 0.248 6.298 1.00 90.69 105 THR A N 1
ATOM 823 C CA . THR A 1 105 ? -15.116 1.337 5.569 1.00 90.69 105 THR A CA 1
ATOM 824 C C . THR A 1 105 ? -15.886 0.850 4.347 1.00 90.69 105 THR A C 1
ATOM 826 O O . THR A 1 105 ? -16.251 1.644 3.477 1.00 90.69 105 THR A O 1
ATOM 829 N N . GLN A 1 106 ? -16.158 -0.451 4.246 1.00 88.25 106 GLN A N 1
ATOM 830 C CA . GLN A 1 106 ? -16.932 -0.986 3.138 1.00 88.25 106 GLN A CA 1
ATOM 831 C C . GLN A 1 106 ? -18.402 -0.548 3.251 1.00 88.25 106 GLN A C 1
ATOM 833 O O . GLN A 1 106 ? -19.195 -1.126 3.987 1.00 88.25 106 GLN A O 1
ATOM 838 N N . LEU A 1 107 ? -18.786 0.458 2.461 1.00 82.44 107 LEU A N 1
ATOM 839 C CA . LEU A 1 107 ? -20.157 0.990 2.422 1.00 82.44 107 LEU A CA 1
ATOM 840 C C . LEU A 1 107 ? -21.114 0.176 1.530 1.00 82.44 107 LEU A C 1
ATOM 842 O O . LEU A 1 107 ? -22.313 0.451 1.486 1.00 82.44 107 LEU A O 1
ATOM 846 N N . THR A 1 108 ? -20.606 -0.807 0.780 1.00 83.38 108 THR A N 1
ATOM 847 C CA . THR A 1 108 ? -21.387 -1.587 -0.194 1.00 83.38 108 THR A CA 1
ATOM 848 C C . THR A 1 108 ? -21.655 -3.013 0.286 1.00 83.38 108 THR A C 1
ATOM 850 O O . THR A 1 108 ? -20.858 -3.602 1.010 1.00 83.38 108 THR A O 1
ATOM 853 N N . LYS A 1 109 ? -22.752 -3.620 -0.187 1.00 74.06 109 LYS A N 1
ATOM 854 C CA . LYS A 1 109 ? -23.183 -4.985 0.186 1.00 74.06 109 LYS A CA 1
ATOM 855 C C . LYS A 1 109 ? -22.383 -6.122 -0.479 1.00 74.06 109 LYS A C 1
ATOM 857 O O . LYS A 1 109 ? -22.862 -7.255 -0.528 1.00 74.06 109 LYS A O 1
ATOM 862 N N . GLY A 1 110 ? -21.210 -5.841 -1.049 1.00 84.25 110 GLY A N 1
ATOM 863 C CA . GLY A 1 110 ? -20.369 -6.869 -1.662 1.00 84.25 110 GLY A CA 1
ATOM 864 C C . GLY A 1 110 ? -19.950 -7.920 -0.633 1.00 84.25 110 GLY A C 1
ATOM 865 O O . GLY A 1 110 ? -19.488 -7.574 0.451 1.00 84.25 110 GLY A O 1
ATOM 866 N N . LYS A 1 111 ? -20.108 -9.208 -0.953 1.00 91.69 111 LYS A N 1
ATOM 867 C CA . LYS A 1 111 ? -19.573 -10.273 -0.098 1.00 91.69 111 LYS A CA 1
ATOM 868 C C . LYS A 1 111 ? -18.048 -10.244 -0.172 1.00 91.69 111 LYS A C 1
ATOM 870 O O . LYS A 1 111 ? -17.499 -10.311 -1.269 1.00 91.69 111 LYS A O 1
ATOM 875 N N . ALA A 1 112 ? -17.399 -10.182 0.983 1.00 94.94 112 ALA A N 1
ATOM 876 C CA . ALA A 1 112 ? -15.957 -10.282 1.137 1.00 94.94 112 ALA A CA 1
ATOM 877 C C . ALA A 1 112 ? -15.645 -11.062 2.418 1.00 94.94 112 ALA A C 1
ATOM 879 O O . ALA A 1 112 ? -16.408 -11.017 3.385 1.00 94.94 112 ALA A O 1
ATOM 880 N N . TYR A 1 113 ? -14.538 -11.792 2.402 1.00 96.50 113 TYR A N 1
ATOM 881 C CA . TYR A 1 113 ? -13.989 -12.423 3.596 1.00 96.50 113 TYR A CA 1
ATOM 882 C C . TYR A 1 113 ? -13.205 -11.397 4.427 1.00 96.50 113 TYR A C 1
ATOM 884 O O . TYR A 1 113 ? -12.675 -10.452 3.832 1.00 96.50 113 TYR A O 1
ATOM 892 N N . PRO A 1 114 ? -13.094 -11.560 5.763 1.00 96.62 114 PRO A N 1
ATOM 893 C CA . PRO A 1 114 ? -12.264 -10.688 6.591 1.00 96.62 114 PRO A CA 1
ATOM 894 C C . PRO A 1 114 ? -10.880 -10.505 5.965 1.00 96.62 114 PRO A C 1
ATOM 896 O O . PRO A 1 114 ? -10.221 -11.483 5.614 1.00 96.62 114 PRO A O 1
ATOM 899 N N . THR A 1 115 ? -10.486 -9.249 5.748 1.00 97.44 115 THR A N 1
ATOM 900 C CA . THR A 1 115 ? -9.274 -8.912 5.000 1.00 97.44 115 THR A CA 1
ATOM 901 C C . THR A 1 115 ? -8.476 -7.858 5.746 1.00 97.44 115 THR A C 1
ATOM 903 O O . THR A 1 115 ? -9.003 -6.797 6.083 1.00 97.44 115 THR A O 1
ATOM 906 N N . TYR A 1 116 ? -7.192 -8.133 5.957 1.00 98.25 116 TYR A N 1
ATOM 907 C CA . TYR A 1 116 ? -6.325 -7.322 6.796 1.00 98.25 116 TYR A CA 1
ATOM 908 C C . TYR A 1 116 ? -4.988 -7.024 6.133 1.00 98.25 116 TYR A C 1
ATOM 910 O O . TYR A 1 116 ? -4.333 -7.918 5.606 1.00 98.25 116 TYR A O 1
ATOM 918 N N . LEU A 1 117 ? -4.544 -5.773 6.214 1.00 98.44 117 LEU A N 1
ATOM 919 C CA . LEU A 1 117 ? -3.201 -5.358 5.809 1.00 98.44 117 LEU A CA 1
ATOM 920 C C . LEU A 1 117 ? -2.301 -5.257 7.040 1.00 98.44 117 LEU A C 1
ATOM 922 O O . LEU A 1 117 ? -2.668 -4.614 8.022 1.00 98.44 117 LEU A O 1
ATOM 926 N N . LEU A 1 118 ? -1.102 -5.830 6.955 1.00 98.69 118 LEU A N 1
ATOM 927 C CA . LEU A 1 118 ? -0.028 -5.621 7.923 1.00 98.69 118 LEU A CA 1
ATOM 928 C C . LEU A 1 118 ? 1.215 -5.151 7.175 1.00 98.69 118 LEU A C 1
ATOM 930 O O . LEU A 1 118 ? 1.600 -5.752 6.174 1.00 98.69 118 LEU A O 1
ATOM 934 N N . TYR A 1 119 ? 1.843 -4.080 7.653 1.00 98.56 119 TYR A N 1
ATOM 935 C CA . TYR A 1 119 ? 3.068 -3.531 7.076 1.00 98.56 119 TYR A CA 1
ATOM 936 C C . TYR A 1 119 ? 4.150 -3.419 8.145 1.00 98.56 119 TYR A C 1
ATOM 938 O O . TYR A 1 119 ? 3.913 -2.877 9.222 1.00 98.56 119 TYR A O 1
ATOM 946 N N . ASN A 1 120 ? 5.333 -3.929 7.825 1.00 98.50 120 ASN A N 1
ATOM 947 C CA . ASN A 1 120 ? 6.503 -3.909 8.680 1.00 98.50 120 ASN A CA 1
ATOM 948 C C . ASN A 1 120 ? 7.458 -2.788 8.234 1.00 98.50 120 ASN A C 1
ATOM 950 O O . ASN A 1 120 ? 8.090 -2.927 7.187 1.00 98.50 120 ASN A O 1
ATOM 954 N N . PRO A 1 121 ? 7.603 -1.702 9.017 1.00 97.81 121 PRO A N 1
ATOM 955 C CA . PRO A 1 121 ? 8.515 -0.606 8.694 1.00 97.81 121 PRO A CA 1
ATOM 956 C C . PRO A 1 121 ? 9.983 -0.917 9.023 1.00 97.81 121 PRO A C 1
ATOM 958 O O . PRO A 1 121 ? 10.864 -0.118 8.708 1.00 97.81 121 PRO A O 1
ATOM 961 N N . TYR A 1 122 ? 10.269 -2.033 9.697 1.00 98.38 122 TYR A N 1
ATOM 962 C CA . TYR A 1 122 ? 11.619 -2.385 10.113 1.00 98.38 122 TYR A CA 1
ATOM 963 C C . TYR A 1 122 ? 12.426 -2.983 8.960 1.00 98.38 122 TYR A C 1
ATOM 965 O O . TYR A 1 122 ? 11.900 -3.643 8.068 1.00 98.38 122 TYR A O 1
ATOM 973 N N . THR A 1 123 ? 13.748 -2.843 9.040 1.00 98.06 123 THR A N 1
ATOM 974 C CA . THR A 1 123 ? 14.709 -3.454 8.103 1.00 98.06 123 THR A CA 1
ATOM 975 C C . THR A 1 123 ? 14.898 -4.959 8.315 1.00 98.06 123 THR A C 1
ATOM 977 O O . THR A 1 123 ? 15.640 -5.602 7.578 1.00 98.06 123 THR A O 1
ATOM 980 N N . THR A 1 124 ? 14.234 -5.540 9.319 1.00 98.50 124 THR A N 1
ATOM 981 C CA . THR A 1 124 ? 14.270 -6.974 9.637 1.00 98.50 124 THR A CA 1
ATOM 982 C C . THR A 1 124 ? 12.860 -7.545 9.662 1.00 98.50 124 THR A C 1
ATOM 984 O O . THR A 1 124 ? 11.902 -6.844 9.993 1.00 98.50 124 THR A O 1
ATOM 987 N N . ALA A 1 125 ? 12.725 -8.827 9.319 1.00 98.56 125 ALA A N 1
ATOM 988 C CA . ALA A 1 125 ? 11.449 -9.523 9.422 1.00 98.56 125 ALA A CA 1
ATOM 989 C C . ALA A 1 125 ? 10.965 -9.565 10.882 1.00 98.56 125 ALA A C 1
ATOM 991 O O . ALA A 1 125 ? 11.767 -9.727 11.807 1.00 98.56 125 ALA A O 1
ATOM 992 N N . LYS A 1 126 ? 9.651 -9.449 11.090 1.00 98.75 126 LYS A N 1
ATOM 993 C CA . LYS A 1 126 ? 9.029 -9.462 12.423 1.00 98.75 126 LYS A CA 1
ATOM 994 C C . LYS A 1 126 ? 7.996 -10.573 12.548 1.00 98.75 126 LYS A C 1
ATOM 996 O O . LYS A 1 126 ? 7.304 -10.894 11.586 1.00 98.75 126 LYS A O 1
ATOM 1001 N N . LYS A 1 127 ? 7.900 -11.147 13.750 1.00 98.62 127 LYS A N 1
ATOM 1002 C CA . LYS A 1 127 ? 6.888 -12.144 14.117 1.00 98.62 127 LYS A CA 1
ATOM 1003 C C . LYS A 1 127 ? 5.704 -11.441 14.772 1.00 98.62 127 LYS A C 1
ATOM 1005 O O . LYS A 1 127 ? 5.836 -10.910 15.876 1.00 98.62 127 LYS A O 1
ATOM 1010 N N . VAL A 1 128 ? 4.572 -11.445 14.086 1.00 98.62 128 VAL A N 1
ATOM 1011 C CA . VAL A 1 128 ? 3.323 -10.842 14.550 1.00 98.62 128 VAL A CA 1
ATOM 1012 C C . VAL A 1 128 ? 2.358 -11.939 14.976 1.00 98.62 128 VAL A C 1
ATOM 1014 O O . VAL A 1 128 ? 2.165 -12.905 14.241 1.00 98.62 128 VAL A O 1
ATOM 1017 N N . ILE A 1 129 ? 1.757 -11.785 16.154 1.00 98.38 129 ILE A N 1
ATOM 1018 C CA . ILE A 1 129 ? 0.628 -12.600 16.602 1.00 98.38 129 ILE A CA 1
ATOM 1019 C C . ILE A 1 129 ? -0.604 -12.082 15.862 1.00 98.38 129 ILE A C 1
ATOM 1021 O O . ILE A 1 129 ? -1.003 -10.931 16.028 1.00 98.38 129 ILE A O 1
ATOM 1025 N N . TYR A 1 130 ? -1.153 -12.917 14.990 1.00 98.31 130 TYR A N 1
ATOM 1026 C CA . TYR A 1 130 ? -2.317 -12.618 14.174 1.00 98.31 130 TYR A CA 1
ATOM 1027 C C . TYR A 1 130 ? -3.531 -13.336 14.747 1.00 98.31 130 TYR A C 1
ATOM 1029 O O . TYR A 1 130 ? -3.574 -14.565 14.734 1.00 98.31 130 TYR A O 1
ATOM 1037 N N . GLN A 1 131 ? -4.508 -12.565 15.217 1.00 96.88 131 GLN A N 1
ATOM 1038 C CA . GLN A 1 131 ? -5.787 -13.074 15.705 1.00 96.88 131 GLN A CA 1
ATOM 1039 C C . GLN A 1 131 ? -6.812 -13.088 14.572 1.00 96.88 131 GLN A C 1
ATOM 1041 O O . GLN A 1 131 ? -6.978 -12.068 13.891 1.00 96.88 131 GLN A O 1
ATOM 1046 N N . VAL A 1 132 ? -7.482 -14.225 14.378 1.00 96.69 132 VAL A N 1
ATOM 1047 C CA . VAL A 1 132 ? -8.557 -14.372 13.383 1.00 96.69 132 VAL A CA 1
ATOM 1048 C C . VAL A 1 132 ? -9.849 -13.738 13.900 1.00 96.69 132 VAL A C 1
ATOM 1050 O O . VAL A 1 132 ? -10.074 -13.680 15.108 1.00 96.69 132 VAL A O 1
ATOM 1053 N N . LYS A 1 133 ? -10.708 -13.243 13.003 1.00 92.56 133 LYS A N 1
ATOM 1054 C CA . LYS A 1 133 ? -11.942 -12.537 13.395 1.00 92.56 133 LYS A CA 1
ATOM 1055 C C . LYS A 1 133 ? -13.045 -13.472 13.913 1.00 92.56 133 LYS A C 1
ATOM 1057 O O . LYS A 1 133 ? -13.875 -13.040 14.708 1.00 92.56 133 LYS A O 1
ATOM 1062 N N . GLY A 1 134 ? -13.118 -14.703 13.401 1.00 86.62 134 GLY A N 1
ATOM 1063 C CA . GLY A 1 134 ? -14.227 -15.640 13.641 1.00 86.62 134 GLY A CA 1
ATOM 1064 C C . GLY A 1 134 ? -13.912 -16.796 14.598 1.00 86.62 134 GLY A C 1
ATOM 1065 O O . GLY A 1 134 ? -12.763 -17.056 14.927 1.00 86.62 134 GLY A O 1
ATOM 1066 N N . GLU A 1 135 ? -14.956 -17.531 15.001 1.00 80.94 135 GLU A N 1
ATOM 1067 C CA . GLU A 1 135 ? -14.869 -18.672 15.938 1.00 80.94 135 GLU A CA 1
ATOM 1068 C C . GLU A 1 135 ? -14.492 -20.011 15.264 1.00 80.94 135 GLU A C 1
ATOM 1070 O O . GLU A 1 135 ? -14.273 -21.018 15.935 1.00 80.94 135 GLU A O 1
ATOM 1075 N N . GLY A 1 136 ? -14.432 -20.045 13.930 1.00 89.62 136 GLY A N 1
ATOM 1076 C CA . GLY A 1 136 ? -14.089 -21.232 13.145 1.00 89.62 136 GLY A CA 1
ATOM 1077 C C . GLY A 1 136 ? -12.624 -21.263 12.716 1.00 89.62 136 GLY A C 1
ATOM 1078 O O . GLY A 1 136 ? -11.955 -20.233 12.664 1.00 89.62 136 GLY A O 1
ATOM 1079 N N . SER A 1 137 ? -12.143 -22.452 12.353 1.00 96.00 137 SER A N 1
ATOM 1080 C CA . SER A 1 137 ? -10.830 -22.582 11.726 1.00 96.00 137 SER A CA 1
ATOM 1081 C C . SER A 1 137 ? -10.839 -21.998 10.309 1.00 96.00 137 SER A C 1
ATOM 1083 O O . SER A 1 137 ? -11.783 -22.221 9.543 1.00 96.00 137 SER A O 1
ATOM 1085 N N . VAL A 1 138 ? -9.793 -21.249 9.962 1.00 98.19 138 VAL A N 1
ATOM 1086 C CA . VAL A 1 138 ? -9.626 -20.605 8.651 1.00 98.19 138 VAL A CA 1
ATOM 1087 C C . VAL A 1 138 ? -8.244 -20.879 8.071 1.00 98.19 138 VAL A C 1
ATOM 1089 O O . VAL A 1 138 ? -7.269 -21.088 8.794 1.00 98.19 138 VAL A O 1
ATOM 1092 N N . ASP A 1 139 ? -8.148 -20.824 6.748 1.00 98.44 139 ASP A N 1
ATOM 1093 C CA . ASP A 1 139 ? -6.868 -20.714 6.059 1.00 98.44 139 ASP A CA 1
ATOM 1094 C C . ASP A 1 139 ? -6.565 -19.225 5.818 1.00 98.44 139 ASP A C 1
ATOM 1096 O O . ASP A 1 139 ? -7.450 -18.433 5.487 1.00 98.44 139 ASP A O 1
ATOM 1100 N N . LEU A 1 140 ? -5.303 -18.826 5.986 1.00 98.56 140 LEU A N 1
ATOM 1101 C CA . LEU A 1 140 ? -4.861 -17.450 5.758 1.00 98.56 140 LEU A CA 1
ATOM 1102 C C . LEU A 1 140 ? -4.259 -17.344 4.361 1.00 98.56 140 LEU A C 1
ATOM 1104 O O . LEU A 1 140 ? -3.197 -17.910 4.092 1.00 98.56 140 LEU A O 1
ATOM 1108 N N . TYR A 1 141 ? -4.934 -16.619 3.473 1.00 98.38 141 TYR A N 1
ATOM 1109 C CA . TYR A 1 141 ? -4.500 -16.379 2.100 1.00 98.38 141 TYR A CA 1
ATOM 1110 C C . TYR A 1 141 ? -3.868 -14.992 1.970 1.00 98.38 141 TYR A C 1
ATOM 1112 O O . TYR A 1 141 ? -4.527 -13.990 2.225 1.00 98.38 141 TYR A O 1
ATOM 1120 N N . ASP A 1 142 ? -2.604 -14.918 1.556 1.00 97.94 142 ASP A N 1
ATOM 1121 C CA . ASP A 1 142 ? -1.923 -13.649 1.301 1.00 97.94 142 ASP A CA 1
ATOM 1122 C C . ASP A 1 142 ? -2.100 -13.212 -0.158 1.00 97.94 142 ASP A C 1
ATOM 1124 O O . ASP A 1 142 ? -1.631 -13.882 -1.080 1.00 97.94 142 ASP A O 1
ATOM 1128 N N . THR A 1 143 ? -2.730 -12.058 -0.391 1.00 96.69 143 THR A N 1
ATOM 1129 C CA . THR A 1 143 ? -2.964 -11.533 -1.747 1.00 96.69 143 THR A CA 1
ATOM 1130 C C . THR A 1 143 ? -1.718 -10.917 -2.385 1.00 96.69 143 THR A C 1
ATOM 1132 O O . THR A 1 143 ? -1.726 -10.642 -3.588 1.00 96.69 143 THR A O 1
ATOM 1135 N N . VAL A 1 144 ? -0.664 -10.650 -1.603 1.00 94.75 144 VAL A N 1
ATOM 1136 C CA . VAL A 1 144 ? 0.620 -10.141 -2.117 1.00 94.75 144 VAL A CA 1
ATOM 1137 C C . VAL A 1 144 ? 1.400 -11.252 -2.815 1.00 94.75 144 VAL A C 1
ATOM 1139 O O . VAL A 1 144 ? 2.060 -10.997 -3.816 1.00 94.75 144 VAL A O 1
ATOM 1142 N N . THR A 1 145 ? 1.288 -12.487 -2.328 1.00 94.12 145 THR A N 1
ATOM 1143 C CA . THR A 1 145 ? 1.937 -13.666 -2.923 1.00 94.12 145 THR A CA 1
ATOM 1144 C C . THR A 1 145 ? 0.966 -14.612 -3.634 1.00 94.12 145 THR A C 1
ATOM 1146 O O . THR A 1 145 ? 1.411 -15.547 -4.298 1.00 94.12 145 THR A O 1
ATOM 1149 N N . ASN A 1 146 ? -0.344 -14.375 -3.500 1.00 95.44 146 ASN A N 1
ATOM 1150 C CA . ASN A 1 146 ? -1.435 -15.247 -3.945 1.00 95.44 146 ASN A CA 1
ATOM 1151 C C . ASN A 1 146 ? -1.294 -16.696 -3.453 1.00 95.44 146 ASN A C 1
ATOM 1153 O O . ASN A 1 146 ? -1.481 -17.656 -4.204 1.00 95.44 146 ASN A O 1
ATOM 1157 N N . ARG A 1 147 ? -0.930 -16.865 -2.179 1.00 94.75 147 ARG A N 1
ATOM 1158 C CA . ARG A 1 147 ? -0.689 -18.177 -1.567 1.00 94.75 147 ARG A CA 1
ATOM 1159 C C . ARG A 1 147 ? -1.388 -18.282 -0.222 1.00 94.75 147 ARG A C 1
ATOM 1161 O O . ARG A 1 147 ? -1.477 -17.315 0.527 1.00 94.75 147 ARG A O 1
ATOM 1168 N N . VAL A 1 148 ? -1.826 -19.492 0.109 1.00 97.44 148 VAL A N 1
ATOM 1169 C CA . VAL A 1 148 ? -2.197 -19.832 1.485 1.00 97.44 148 VAL A CA 1
ATOM 1170 C C . VAL A 1 148 ? -0.912 -19.929 2.305 1.00 97.44 148 VAL A C 1
ATOM 1172 O O . VAL A 1 148 ? -0.070 -20.785 2.033 1.00 97.44 148 VAL A O 1
ATOM 1175 N N . VAL A 1 149 ? -0.748 -19.030 3.275 1.00 97.62 149 VAL A N 1
ATOM 1176 C CA . VAL A 1 149 ? 0.468 -18.898 4.095 1.00 97.62 149 VAL A CA 1
ATOM 1177 C C . VAL A 1 149 ? 0.360 -19.612 5.439 1.00 97.62 149 VAL A C 1
ATOM 1179 O O . VAL A 1 149 ? 1.380 -19.979 6.015 1.00 97.62 149 VAL A O 1
ATOM 1182 N N . GLN A 1 150 ? -0.860 -19.840 5.927 1.00 97.88 150 GLN A N 1
ATOM 1183 C CA . GLN A 1 150 ? -1.153 -20.652 7.108 1.00 97.88 150 GLN A CA 1
ATOM 1184 C C . GLN A 1 150 ? -2.445 -21.431 6.874 1.00 97.88 150 GLN A C 1
ATOM 1186 O O . GLN A 1 150 ? -3.353 -20.926 6.214 1.00 97.88 150 GLN A O 1
ATOM 1191 N N . ARG A 1 151 ? -2.528 -22.649 7.412 1.00 97.75 151 ARG A N 1
ATOM 1192 C CA . ARG A 1 151 ? -3.711 -23.511 7.294 1.00 97.75 151 ARG A CA 1
ATOM 1193 C C . ARG A 1 151 ? -4.303 -23.833 8.652 1.00 97.75 151 ARG A C 1
ATOM 1195 O O . ARG A 1 151 ? -3.550 -23.947 9.617 1.00 97.75 151 ARG A O 1
ATOM 1202 N N . ALA A 1 152 ? -5.614 -24.046 8.682 1.00 97.25 152 ALA A N 1
ATOM 1203 C CA . ALA A 1 152 ? -6.365 -24.483 9.853 1.00 97.25 152 ALA A CA 1
ATOM 1204 C C . ALA A 1 152 ? -6.060 -23.658 11.121 1.00 97.25 152 ALA A C 1
ATOM 1206 O O . ALA A 1 152 ? -5.891 -24.194 12.219 1.00 97.25 152 ALA A O 1
ATOM 1207 N N . VAL A 1 153 ? -5.972 -22.334 10.973 1.00 97.88 153 VAL A N 1
ATOM 1208 C CA . VAL A 1 153 ? -5.720 -21.414 12.082 1.00 97.88 153 VAL A CA 1
ATOM 1209 C C . VAL A 1 153 ? -6.985 -21.283 12.915 1.00 97.88 153 VAL A C 1
ATOM 1211 O O . VAL A 1 153 ? -8.034 -20.903 12.399 1.00 97.88 153 VAL A O 1
ATOM 1214 N N . LEU A 1 154 ? -6.871 -21.580 14.207 1.00 96.00 154 LEU A N 1
ATOM 1215 C CA . LEU A 1 154 ? -7.925 -21.396 15.197 1.00 96.00 154 LEU A CA 1
ATOM 1216 C C . LEU A 1 154 ? -7.482 -20.325 16.199 1.00 96.00 154 LEU A C 1
ATOM 1218 O O . LEU A 1 154 ? -6.419 -20.465 16.799 1.00 96.00 154 LEU A O 1
ATOM 1222 N N . ASN A 1 155 ? -8.309 -19.298 16.407 1.00 95.31 155 ASN A N 1
ATOM 1223 C CA . ASN A 1 155 ? -8.076 -18.136 17.282 1.00 95.31 155 ASN A CA 1
ATOM 1224 C C . ASN A 1 155 ? -6.888 -17.243 16.880 1.00 95.31 155 ASN A C 1
ATOM 1226 O O . ASN A 1 155 ? -7.082 -16.065 16.587 1.00 95.31 155 ASN A O 1
ATOM 1230 N N . GLU A 1 156 ? -5.666 -17.773 16.840 1.00 96.81 156 GLU A N 1
ATOM 1231 C CA . GLU A 1 156 ? -4.476 -17.009 16.472 1.00 96.81 156 GLU A CA 1
ATOM 1232 C C . GLU A 1 156 ? -3.347 -17.866 15.886 1.00 96.81 156 GLU A C 1
ATOM 1234 O O . GLU A 1 156 ? -3.299 -19.086 16.031 1.00 96.81 156 GLU A O 1
ATOM 1239 N N . THR A 1 157 ? -2.408 -17.210 15.208 1.00 98.25 157 THR A N 1
ATOM 1240 C CA . THR A 1 157 ? -1.160 -17.811 14.722 1.00 98.25 157 THR A CA 1
ATOM 1241 C C . THR A 1 157 ? -0.043 -16.772 14.678 1.00 98.25 157 THR A C 1
ATOM 1243 O O . THR A 1 157 ? -0.280 -15.574 14.804 1.00 98.25 157 THR A O 1
ATOM 1246 N N . THR A 1 158 ? 1.198 -17.210 14.464 1.00 98.38 158 THR A N 1
ATOM 1247 C CA . THR A 1 158 ? 2.314 -16.298 14.191 1.00 98.38 158 THR A CA 1
ATOM 1248 C C . THR A 1 158 ? 2.510 -16.123 12.686 1.00 98.38 158 THR A C 1
ATOM 1250 O O . THR A 1 158 ? 2.777 -17.086 11.965 1.00 98.38 158 THR A O 1
ATOM 1253 N N . LEU A 1 159 ? 2.461 -14.876 12.218 1.00 98.31 159 LEU A N 1
ATOM 1254 C CA . LEU A 1 159 ? 2.836 -14.485 10.860 1.00 98.31 159 LEU A CA 1
ATOM 1255 C C . LEU A 1 159 ? 4.220 -13.835 10.841 1.00 98.31 159 LEU A C 1
ATOM 1257 O O . LEU A 1 159 ? 4.580 -13.066 11.733 1.00 98.31 159 LEU A O 1
ATOM 1261 N N . ILE A 1 160 ? 4.996 -14.129 9.797 1.00 98.31 160 ILE A N 1
ATOM 1262 C CA . ILE A 1 160 ? 6.262 -13.446 9.523 1.00 98.31 160 ILE A CA 1
ATOM 1263 C C . ILE A 1 160 ? 5.981 -12.331 8.521 1.00 98.31 160 ILE A C 1
ATOM 1265 O O . ILE A 1 160 ? 5.591 -12.606 7.389 1.00 98.31 160 ILE A O 1
ATOM 1269 N N . ILE A 1 161 ? 6.202 -11.082 8.926 1.00 98.44 161 ILE A N 1
ATOM 1270 C CA . ILE A 1 161 ? 6.053 -9.919 8.048 1.00 98.44 161 ILE A CA 1
ATOM 1271 C C . ILE A 1 161 ? 7.445 -9.529 7.524 1.00 98.44 161 ILE A C 1
ATOM 1273 O O . ILE A 1 161 ? 8.338 -9.268 8.344 1.00 98.44 161 ILE A O 1
ATOM 1277 N N . PRO A 1 162 ? 7.674 -9.507 6.196 1.00 98.06 162 PRO A N 1
ATOM 1278 C CA . PRO A 1 162 ? 8.991 -9.237 5.612 1.00 98.06 162 PRO A CA 1
ATOM 1279 C C . PRO A 1 162 ? 9.498 -7.819 5.936 1.00 98.06 162 PRO A C 1
ATOM 1281 O O . PRO A 1 162 ? 8.686 -6.952 6.252 1.00 98.06 162 PRO A O 1
ATOM 1284 N N . PRO A 1 163 ? 10.820 -7.566 5.896 1.00 98.31 163 PRO A N 1
ATOM 1285 C CA . PRO A 1 163 ? 11.384 -6.234 6.132 1.00 98.31 163 PRO A CA 1
ATOM 1286 C C . PRO A 1 163 ? 10.929 -5.226 5.070 1.00 98.31 163 PRO A C 1
ATOM 1288 O O . PRO A 1 163 ? 10.847 -5.587 3.899 1.00 98.31 163 PRO A O 1
ATOM 1291 N N . ASP A 1 164 ? 10.640 -3.985 5.481 1.00 97.06 164 ASP A N 1
ATOM 1292 C CA . ASP A 1 164 ? 10.025 -2.927 4.648 1.00 97.06 164 ASP A CA 1
ATOM 1293 C C . ASP A 1 164 ? 8.917 -3.464 3.719 1.00 97.06 164 ASP A C 1
ATOM 1295 O O . ASP A 1 164 ? 8.798 -3.093 2.551 1.00 97.06 164 ASP A O 1
ATOM 1299 N N . GLY A 1 165 ? 8.118 -4.396 4.237 1.00 96.38 165 GLY A N 1
ATOM 1300 C CA . GLY A 1 165 ? 7.232 -5.227 3.438 1.00 96.38 165 GLY A CA 1
ATOM 1301 C C . GLY A 1 165 ? 5.847 -5.347 4.050 1.00 96.38 165 GLY A C 1
ATOM 1302 O O . GLY A 1 165 ? 5.631 -5.070 5.231 1.00 96.38 165 GLY A O 1
ATOM 1303 N N . ALA A 1 166 ? 4.884 -5.733 3.221 1.00 97.19 166 ALA A N 1
ATOM 1304 C CA . ALA A 1 166 ? 3.498 -5.892 3.628 1.00 97.19 166 ALA A CA 1
ATOM 1305 C C . ALA A 1 166 ? 2.966 -7.275 3.259 1.00 97.19 166 ALA A C 1
ATOM 1307 O O . ALA A 1 166 ? 3.408 -7.872 2.281 1.00 97.19 166 ALA A O 1
ATOM 1308 N N . VAL A 1 167 ? 1.979 -7.726 4.025 1.00 98.12 167 VAL A N 1
ATOM 1309 C CA . VAL A 1 167 ? 1.113 -8.861 3.692 1.00 98.12 167 VAL A CA 1
ATOM 1310 C C . VAL A 1 167 ? -0.333 -8.389 3.718 1.00 98.12 167 VAL A C 1
ATOM 1312 O O . VAL A 1 167 ? -0.684 -7.485 4.485 1.00 98.12 167 VAL A O 1
ATOM 1315 N N . VAL A 1 168 ? -1.173 -8.993 2.883 1.00 98.31 168 VAL A N 1
ATOM 1316 C CA . VAL A 1 168 ? -2.612 -8.720 2.862 1.00 98.31 168 VAL A CA 1
ATOM 1317 C C . VAL A 1 168 ? -3.329 -10.043 3.029 1.00 98.31 168 VAL A C 1
ATOM 1319 O O . VAL A 1 168 ? -3.420 -10.828 2.093 1.00 98.31 168 VAL A O 1
ATOM 1322 N N . ILE A 1 169 ? -3.797 -10.296 4.243 1.00 98.56 169 ILE A N 1
ATOM 1323 C CA . ILE A 1 169 ? -4.340 -11.582 4.657 1.00 98.56 169 ILE A CA 1
ATOM 1324 C C . ILE A 1 169 ? -5.853 -11.580 4.506 1.00 98.56 169 ILE A C 1
ATOM 1326 O O . ILE A 1 169 ? -6.529 -10.740 5.096 1.00 98.56 169 ILE A O 1
ATOM 1330 N N . VAL A 1 170 ? -6.365 -12.546 3.753 1.00 98.44 170 VAL A N 1
ATOM 1331 C CA . VAL A 1 170 ? -7.783 -12.885 3.661 1.00 98.44 170 VAL A CA 1
ATOM 1332 C C . VAL A 1 170 ? -8.027 -14.165 4.456 1.00 98.44 170 VAL A C 1
ATOM 1334 O O . VAL A 1 170 ? -7.370 -15.180 4.214 1.00 98.44 170 VAL A O 1
ATOM 1337 N N . GLU A 1 171 ? -8.971 -14.125 5.392 1.00 98.19 171 GLU A N 1
ATOM 1338 C CA . GLU A 1 171 ? -9.417 -15.294 6.159 1.00 98.19 171 GLU A CA 1
ATOM 1339 C C . GLU A 1 171 ? -10.429 -16.100 5.327 1.00 98.19 171 GLU A C 1
ATOM 1341 O O . GLU A 1 171 ? -11.610 -15.753 5.263 1.00 98.19 171 GLU A O 1
ATOM 1346 N N . ILE A 1 172 ? -9.980 -17.164 4.657 1.00 98.00 172 ILE A N 1
ATOM 1347 C CA . ILE A 1 172 ? -10.846 -18.025 3.835 1.00 98.00 172 ILE A CA 1
ATOM 1348 C C . ILE A 1 172 ? -11.242 -19.297 4.603 1.00 98.00 172 ILE A C 1
ATOM 1350 O O . ILE A 1 172 ? -10.510 -19.720 5.500 1.00 98.00 172 ILE A O 1
ATOM 1354 N N . PRO A 1 173 ? -12.379 -19.945 4.277 1.00 97.12 173 PRO A N 1
ATOM 1355 C CA . PRO A 1 173 ? -12.759 -21.188 4.939 1.00 97.12 173 PRO A CA 1
ATOM 1356 C C . PRO A 1 173 ? -11.665 -22.250 4.789 1.00 97.12 173 PRO A C 1
ATOM 1358 O O . PRO A 1 173 ? -11.047 -22.360 3.729 1.00 97.12 173 PRO A O 1
ATOM 1361 N N . GLU A 1 174 ? -11.440 -23.027 5.846 1.00 96.06 174 GLU A N 1
ATOM 1362 C CA . GLU A 1 174 ? -10.434 -24.090 5.858 1.00 96.06 174 GLU A CA 1
ATOM 1363 C C . GLU A 1 174 ? -10.607 -25.033 4.652 1.00 96.06 174 GLU A C 1
ATOM 1365 O O . GLU A 1 174 ? -11.726 -25.448 4.334 1.00 96.06 174 GLU A O 1
ATOM 1370 N N . LYS A 1 175 ? -9.498 -25.383 3.981 1.00 94.75 175 LYS A N 1
ATOM 1371 C CA . LYS A 1 175 ? -9.461 -26.284 2.809 1.00 94.75 175 LYS A CA 1
ATOM 1372 C C . LYS A 1 175 ? -10.270 -25.796 1.605 1.00 94.75 175 LYS A C 1
ATOM 1374 O O . LYS A 1 175 ? -10.491 -26.570 0.671 1.00 94.75 175 LYS A O 1
ATOM 1379 N N . ALA A 1 176 ? -10.710 -24.542 1.589 1.00 95.69 176 ALA A N 1
ATOM 1380 C CA . ALA A 1 176 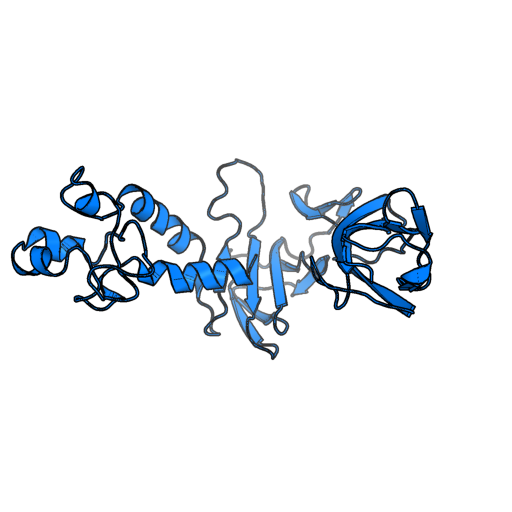? -11.441 -24.018 0.454 1.00 95.69 176 ALA A CA 1
ATOM 1381 C C . ALA A 1 176 ? -10.520 -23.853 -0.764 1.00 95.69 176 ALA A C 1
ATOM 1383 O O . ALA A 1 176 ? -9.382 -23.392 -0.666 1.00 95.69 176 ALA A O 1
ATOM 1384 N N . GLU A 1 177 ? -11.021 -24.240 -1.934 1.00 96.69 177 GLU A N 1
ATOM 1385 C CA . GLU A 1 177 ? -10.261 -24.148 -3.176 1.00 96.69 177 GLU A CA 1
ATOM 1386 C C . GLU A 1 177 ? -10.157 -22.688 -3.645 1.00 96.69 177 GLU A C 1
ATOM 1388 O O . GLU A 1 177 ? -11.144 -21.941 -3.649 1.00 96.69 177 GLU A O 1
ATOM 1393 N N . VAL A 1 178 ? -8.955 -22.286 -4.069 1.00 96.44 178 VAL A N 1
ATOM 1394 C CA . VAL A 1 178 ? -8.715 -21.004 -4.740 1.00 96.44 178 VAL A CA 1
ATOM 1395 C C . VAL A 1 178 ? -8.750 -21.232 -6.247 1.00 96.44 178 VAL A C 1
ATOM 1397 O O . VAL A 1 178 ? -7.854 -21.842 -6.825 1.00 96.44 178 VAL A O 1
ATOM 1400 N N . ILE A 1 179 ? -9.796 -20.722 -6.890 1.00 95.88 179 ILE A N 1
ATOM 1401 C CA . ILE A 1 179 ? -10.058 -20.870 -8.319 1.00 95.88 179 ILE A CA 1
ATOM 1402 C C . ILE A 1 179 ? -9.701 -19.569 -9.032 1.00 95.88 179 ILE A C 1
ATOM 1404 O O . ILE A 1 179 ? -10.287 -18.511 -8.780 1.00 95.88 179 ILE A O 1
ATOM 1408 N N . ARG A 1 180 ? -8.787 -19.661 -9.996 1.00 92.19 180 ARG A N 1
ATOM 1409 C CA . ARG A 1 180 ? -8.462 -18.557 -10.900 1.00 92.19 180 ARG A CA 1
ATOM 1410 C C . ARG A 1 180 ? -9.489 -18.471 -12.031 1.00 92.19 180 ARG A C 1
ATOM 1412 O O . ARG A 1 180 ? -9.761 -19.453 -12.717 1.00 92.19 180 ARG A O 1
ATOM 1419 N N . ARG A 1 181 ? -10.025 -17.274 -12.270 1.00 92.06 181 ARG A N 1
ATOM 1420 C CA . ARG A 1 181 ? -10.875 -16.939 -13.425 1.00 92.06 181 ARG A CA 1
ATOM 1421 C C . ARG A 1 181 ? -10.312 -15.700 -14.110 1.00 92.06 181 ARG A C 1
ATOM 1423 O O . ARG A 1 181 ? -10.434 -14.583 -13.605 1.00 92.06 181 ARG A O 1
ATOM 1430 N N . GLY A 1 182 ? -9.659 -15.906 -15.251 1.00 88.25 182 GLY A N 1
ATOM 1431 C CA . GLY A 1 182 ? -8.886 -14.857 -15.914 1.00 88.25 182 GLY A CA 1
ATOM 1432 C C . GLY A 1 182 ? -7.745 -14.376 -15.016 1.00 88.25 182 GLY A C 1
ATOM 1433 O O . GLY A 1 182 ? -6.835 -15.143 -14.699 1.00 88.25 182 GLY A O 1
ATOM 1434 N N . LEU A 1 183 ? -7.811 -13.112 -14.600 1.00 88.31 183 LEU A N 1
ATOM 1435 C CA . LEU A 1 183 ? -6.825 -12.464 -13.730 1.00 88.31 183 LEU A CA 1
ATOM 1436 C C . LEU A 1 183 ? -7.262 -12.396 -12.269 1.00 88.31 183 LEU A C 1
ATOM 1438 O O . LEU A 1 183 ? -6.547 -11.829 -11.460 1.00 88.31 183 LEU A O 1
ATOM 1442 N N . ASN A 1 184 ? -8.431 -12.922 -11.923 1.00 94.31 184 ASN A N 1
ATOM 1443 C CA . ASN A 1 184 ? -8.970 -12.828 -10.574 1.00 94.31 184 ASN A CA 1
ATOM 1444 C C . ASN A 1 184 ? -8.963 -14.199 -9.900 1.00 94.31 184 ASN A C 1
ATOM 1446 O O . ASN A 1 184 ? -9.204 -15.218 -10.550 1.00 94.31 184 ASN A O 1
ATOM 1450 N N . ASN A 1 185 ? -8.733 -14.208 -8.594 1.00 95.50 185 ASN A N 1
ATOM 1451 C CA . ASN A 1 185 ? -8.749 -15.390 -7.746 1.00 95.50 185 ASN A CA 1
ATOM 1452 C C . ASN A 1 185 ? -9.993 -15.351 -6.861 1.00 95.50 185 ASN A C 1
ATOM 1454 O O . ASN A 1 185 ? -10.341 -14.305 -6.304 1.00 95.50 185 ASN A O 1
ATOM 1458 N N . TYR A 1 186 ? -10.668 -16.490 -6.755 1.00 97.56 186 TYR A N 1
ATOM 1459 C CA . TYR A 1 186 ? -11.927 -16.633 -6.037 1.00 97.56 186 TYR A CA 1
ATOM 1460 C C . TYR A 1 186 ? -11.914 -17.869 -5.154 1.00 97.56 186 TYR A C 1
ATOM 1462 O O . TYR A 1 186 ? -11.328 -18.883 -5.514 1.00 97.56 186 TYR A O 1
ATOM 1470 N N . THR A 1 187 ? -12.696 -17.828 -4.085 1.00 97.75 187 THR A N 1
ATOM 1471 C CA . THR A 1 187 ? -13.049 -19.007 -3.294 1.00 97.75 187 THR A CA 1
ATOM 1472 C C . THR A 1 187 ? -14.540 -18.967 -3.011 1.00 97.75 187 THR A C 1
ATOM 1474 O O . THR A 1 187 ? -15.074 -17.919 -2.657 1.00 97.75 187 THR A O 1
ATOM 1477 N N . ASN A 1 188 ? -15.244 -20.084 -3.227 1.00 96.12 188 ASN A N 1
ATOM 1478 C CA . ASN A 1 188 ? -16.704 -20.177 -3.062 1.00 96.12 188 ASN A CA 1
ATOM 1479 C C . ASN A 1 188 ? -17.490 -19.071 -3.800 1.00 96.12 188 ASN A C 1
ATOM 1481 O O . ASN A 1 188 ? -18.522 -18.591 -3.335 1.00 96.12 188 ASN A O 1
ATOM 1485 N N . GLY A 1 189 ? -16.980 -18.630 -4.956 1.00 95.50 189 GLY A N 1
ATOM 1486 C CA . GLY A 1 189 ? -17.572 -17.546 -5.747 1.00 95.50 189 GLY A CA 1
ATOM 1487 C C . GLY A 1 189 ? -17.349 -16.131 -5.193 1.00 95.50 189 GLY A C 1
ATOM 1488 O O . GLY A 1 189 ? -17.831 -15.177 -5.799 1.00 95.50 189 GLY A O 1
ATOM 1489 N N . ILE A 1 190 ? -16.608 -15.975 -4.093 1.00 96.44 190 ILE A N 1
ATOM 1490 C CA . ILE A 1 190 ? -16.232 -14.688 -3.496 1.00 96.44 190 ILE A CA 1
ATOM 1491 C C . ILE A 1 190 ? -14.836 -14.297 -3.989 1.00 96.44 190 ILE A C 1
ATOM 1493 O O . ILE A 1 190 ? -13.934 -15.131 -4.047 1.00 96.44 190 ILE A O 1
ATOM 1497 N N . TYR A 1 191 ? -14.676 -13.037 -4.394 1.00 95.44 191 TYR A N 1
ATOM 1498 C CA . TYR A 1 191 ? -13.405 -12.484 -4.868 1.00 95.44 191 TYR A CA 1
ATOM 1499 C C . TYR A 1 191 ? -12.383 -12.395 -3.728 1.00 95.44 191 TYR A C 1
ATOM 1501 O O . TYR A 1 191 ? -12.723 -11.935 -2.640 1.00 95.44 191 TYR A O 1
ATOM 1509 N N . LEU A 1 192 ? -11.138 -12.794 -4.002 1.00 96.12 192 LEU A N 1
ATOM 1510 C CA . LEU A 1 192 ? -10.014 -12.691 -3.067 1.00 96.12 192 LEU A CA 1
ATOM 1511 C C . LEU A 1 192 ? -9.000 -11.642 -3.520 1.00 96.12 192 LEU A C 1
ATOM 1513 O O . LEU A 1 192 ? -8.651 -10.729 -2.778 1.00 96.12 192 LEU A O 1
ATOM 1517 N N . SER A 1 193 ? -8.502 -11.783 -4.746 1.00 95.50 193 SER A N 1
ATOM 1518 C CA . SER A 1 193 ? -7.423 -10.952 -5.271 1.00 95.50 193 SER A CA 1
ATOM 1519 C C . SER A 1 193 ? -7.427 -10.924 -6.793 1.00 95.50 193 SER A C 1
ATOM 1521 O O . SER A 1 193 ? -8.071 -11.745 -7.449 1.00 95.50 193 SER A O 1
ATOM 1523 N N . SER A 1 194 ? -6.661 -9.997 -7.360 1.00 92.94 194 SER A N 1
ATOM 1524 C CA . SER A 1 194 ? -6.298 -10.028 -8.770 1.00 92.94 194 SER A CA 1
ATOM 1525 C C . SER A 1 194 ? -4.805 -10.268 -8.922 1.00 92.94 194 SER A C 1
ATOM 1527 O O . SER A 1 194 ? -3.995 -9.682 -8.203 1.00 92.94 194 SER A O 1
ATOM 1529 N N . ASN A 1 195 ? -4.451 -11.054 -9.925 1.00 91.44 195 ASN A N 1
ATOM 1530 C CA . ASN A 1 195 ? -3.122 -11.122 -10.491 1.00 91.44 195 ASN A CA 1
ATOM 1531 C C . ASN A 1 195 ? -2.761 -9.753 -11.081 1.00 91.44 195 ASN A C 1
ATOM 1533 O O . ASN A 1 195 ? -3.535 -9.129 -11.821 1.00 91.44 195 ASN A O 1
ATOM 1537 N N . ARG A 1 196 ? -1.591 -9.265 -1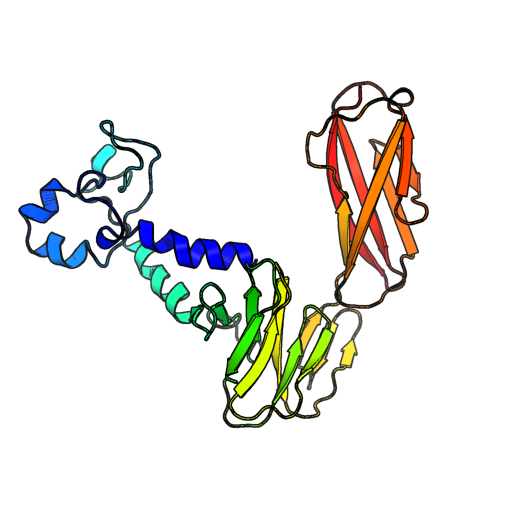0.694 1.00 89.75 196 ARG A N 1
ATOM 1538 C CA . ARG A 1 196 ? -1.039 -7.964 -11.044 1.00 89.75 196 ARG A CA 1
ATOM 1539 C C . ARG A 1 196 ? 0.433 -8.137 -11.381 1.00 89.75 196 ARG A C 1
ATOM 1541 O O . ARG A 1 196 ? 1.129 -8.932 -10.754 1.00 89.75 196 ARG A O 1
ATOM 1548 N N . SER A 1 197 ? 0.873 -7.355 -12.354 1.00 90.00 197 SER A N 1
ATOM 1549 C CA . SER A 1 197 ? 2.273 -7.113 -12.669 1.00 90.00 197 SER A CA 1
ATOM 1550 C C . SER A 1 197 ? 2.462 -5.605 -12.661 1.00 90.00 197 SER A C 1
ATOM 1552 O O . SER A 1 197 ? 1.575 -4.885 -13.113 1.00 90.00 197 SER A O 1
ATOM 1554 N N . THR A 1 198 ? 3.583 -5.143 -12.133 1.00 91.94 198 THR A N 1
ATOM 1555 C CA . THR A 1 198 ? 3.961 -3.736 -12.085 1.00 91.94 198 THR A CA 1
ATOM 1556 C C . THR A 1 198 ? 5.359 -3.552 -12.640 1.00 91.94 198 THR A C 1
ATOM 1558 O O . THR A 1 198 ? 6.235 -4.379 -12.369 1.00 91.94 198 THR A O 1
ATOM 1561 N N . VAL A 1 199 ? 5.567 -2.472 -13.386 1.00 95.19 199 VAL A N 1
ATOM 1562 C CA . VAL A 1 199 ? 6.862 -2.073 -13.935 1.00 95.19 199 VAL A CA 1
ATOM 1563 C C . VAL A 1 199 ? 7.331 -0.771 -13.292 1.00 95.19 199 VAL A C 1
ATOM 1565 O O . VAL A 1 199 ? 6.578 0.186 -13.134 1.00 95.19 199 VAL A O 1
ATOM 1568 N N . SER A 1 200 ? 8.606 -0.706 -12.927 1.00 95.81 200 SER A N 1
ATOM 1569 C CA . SER A 1 200 ? 9.252 0.527 -12.483 1.00 95.81 200 SER A CA 1
ATOM 1570 C C . SER A 1 200 ? 10.667 0.633 -13.033 1.00 95.81 200 SER A C 1
ATOM 1572 O O . SER A 1 200 ? 11.260 -0.350 -13.473 1.00 95.81 200 SER A O 1
ATOM 1574 N N . PHE A 1 201 ? 11.211 1.846 -13.041 1.00 97.06 201 PHE A N 1
ATOM 1575 C CA . PHE A 1 201 ? 12.601 2.069 -13.411 1.00 97.06 201 PHE A CA 1
ATOM 1576 C C . PHE A 1 201 ? 13.495 1.797 -12.207 1.00 97.06 201 PHE A C 1
ATOM 1578 O O . PHE A 1 201 ? 13.225 2.268 -11.101 1.00 97.06 201 PHE A O 1
ATOM 1585 N N . LYS A 1 202 ? 14.583 1.061 -12.418 1.00 96.94 202 LYS A N 1
ATOM 1586 C CA . LYS A 1 202 ? 15.585 0.841 -11.382 1.00 96.94 202 LYS A CA 1
ATOM 1587 C C . LYS A 1 202 ? 16.519 2.043 -11.312 1.00 96.94 202 LYS A C 1
ATOM 1589 O O . LYS A 1 202 ? 17.112 2.418 -12.318 1.00 96.94 202 LYS A O 1
ATOM 1594 N N . ASN A 1 203 ? 16.694 2.603 -10.116 1.00 95.19 203 ASN A N 1
ATOM 1595 C CA . ASN A 1 203 ? 17.664 3.669 -9.830 1.00 95.19 203 ASN A CA 1
ATOM 1596 C C . ASN A 1 203 ? 17.540 4.930 -10.712 1.00 95.19 203 ASN A C 1
ATOM 1598 O O . ASN A 1 203 ? 18.514 5.662 -10.854 1.00 95.19 203 ASN A O 1
ATOM 1602 N N . LEU A 1 204 ? 16.364 5.188 -11.287 1.00 96.25 204 LEU A N 1
ATOM 1603 C CA . LEU A 1 204 ? 16.060 6.415 -12.021 1.00 96.25 204 LEU A CA 1
ATOM 1604 C C . LEU A 1 204 ? 14.793 7.033 -11.444 1.00 96.25 204 LEU A C 1
ATOM 1606 O O . LEU A 1 204 ? 13.782 6.352 -11.260 1.00 96.25 204 LEU A O 1
ATOM 1610 N N . ASN A 1 205 ? 14.852 8.330 -11.186 1.00 96.19 205 ASN A N 1
ATOM 1611 C CA . ASN A 1 205 ? 13.752 9.133 -10.694 1.00 96.19 205 ASN A CA 1
ATOM 1612 C C . ASN A 1 205 ? 13.306 10.142 -11.745 1.00 96.19 205 ASN A C 1
ATOM 1614 O O . ASN A 1 205 ? 13.969 10.428 -12.744 1.00 96.19 205 ASN A O 1
ATOM 1618 N N . ASN A 1 206 ? 12.123 10.693 -11.506 1.00 96.50 206 ASN A N 1
ATOM 1619 C CA . ASN A 1 206 ? 11.595 11.733 -12.360 1.00 96.50 206 ASN A CA 1
ATOM 1620 C C . ASN A 1 206 ? 12.485 12.977 -12.243 1.00 96.50 206 ASN A C 1
ATOM 1622 O O . ASN A 1 206 ? 12.749 13.432 -11.134 1.00 96.50 206 ASN A O 1
ATOM 1626 N N . PHE A 1 207 ? 12.862 13.535 -13.390 1.00 97.38 207 PHE A N 1
ATOM 1627 C CA . PHE A 1 207 ? 13.769 14.668 -13.582 1.00 97.38 207 PHE A CA 1
ATOM 1628 C C . PHE A 1 207 ? 15.262 14.390 -13.376 1.00 97.38 207 PHE A C 1
ATOM 1630 O O . PHE A 1 207 ? 16.035 15.345 -13.338 1.00 97.38 207 PHE A O 1
ATOM 1637 N N . ASP A 1 208 ? 15.685 13.128 -13.313 1.00 97.88 208 ASP A N 1
ATOM 1638 C CA . ASP A 1 208 ? 17.113 12.806 -13.307 1.00 97.88 208 ASP A CA 1
ATOM 1639 C C . ASP A 1 208 ? 17.785 13.194 -14.635 1.00 97.88 208 ASP A C 1
ATOM 1641 O O . ASP A 1 208 ? 17.187 13.116 -15.717 1.00 97.88 208 ASP A O 1
ATOM 1645 N N . THR A 1 209 ? 19.053 13.596 -14.543 1.00 97.94 209 THR A N 1
ATOM 1646 C CA . THR A 1 209 ? 19.918 13.864 -15.696 1.00 97.94 209 THR A CA 1
ATOM 1647 C C . THR A 1 209 ? 20.688 12.604 -16.080 1.00 97.94 209 THR A C 1
ATOM 1649 O O . THR A 1 209 ? 21.306 11.962 -15.232 1.00 97.94 209 THR A O 1
ATOM 1652 N N . VAL A 1 210 ? 20.689 12.276 -17.370 1.00 97.31 210 VAL A N 1
ATOM 1653 C CA . VAL A 1 210 ? 21.492 11.207 -17.977 1.00 97.31 210 VAL A CA 1
ATOM 1654 C C . VAL A 1 210 ? 22.431 11.805 -19.023 1.00 97.31 210 VAL A C 1
ATOM 1656 O O . VAL A 1 210 ? 22.078 12.774 -19.696 1.00 97.31 210 VAL A O 1
ATOM 1659 N N . SER A 1 211 ? 23.627 11.235 -19.168 1.00 96.81 211 SER A N 1
ATOM 1660 C CA . SER A 1 211 ? 24.645 11.719 -20.107 1.00 96.81 211 SER A CA 1
ATOM 1661 C C . SER A 1 211 ? 25.506 10.581 -20.651 1.00 96.81 211 SER A C 1
ATOM 1663 O O . SER A 1 211 ? 25.720 9.562 -19.991 1.00 96.81 211 SER A O 1
ATOM 1665 N N . GLY A 1 212 ? 25.999 10.751 -21.880 1.00 97.31 212 GLY A N 1
ATOM 1666 C CA . GLY A 1 212 ? 26.810 9.755 -22.571 1.00 97.31 212 GLY A CA 1
ATOM 1667 C C . GLY A 1 212 ? 26.096 8.409 -22.705 1.00 97.31 212 GLY A C 1
ATOM 1668 O O . GLY A 1 212 ? 24.906 8.348 -23.011 1.00 97.31 212 GLY A O 1
ATOM 1669 N N . GLN A 1 213 ? 26.834 7.321 -22.484 1.00 97.44 213 GLN A N 1
ATOM 1670 C CA . GLN A 1 213 ? 26.278 5.969 -22.483 1.00 97.44 213 GLN A CA 1
ATOM 1671 C C . GLN A 1 213 ? 25.685 5.625 -21.121 1.00 97.44 213 GLN A C 1
ATOM 1673 O O . GLN A 1 213 ? 26.367 5.702 -20.101 1.00 97.44 213 GLN A O 1
ATOM 1678 N N . PHE A 1 214 ? 24.438 5.169 -21.116 1.00 96.38 214 PHE A N 1
ATOM 1679 C CA . PHE A 1 214 ? 23.738 4.766 -19.902 1.00 96.38 214 PHE A CA 1
ATOM 1680 C C . PHE A 1 214 ? 22.838 3.556 -20.163 1.00 96.38 214 PHE A C 1
ATOM 1682 O O . PHE A 1 214 ? 22.553 3.189 -21.305 1.00 96.38 214 PHE A O 1
ATOM 1689 N N . THR A 1 215 ? 22.421 2.891 -19.089 1.00 97.19 215 THR A N 1
ATOM 1690 C CA . THR A 1 215 ? 21.509 1.743 -19.154 1.00 97.19 215 THR A CA 1
ATOM 1691 C C . THR A 1 215 ? 20.230 2.090 -18.422 1.00 97.19 215 THR A C 1
ATOM 1693 O O . THR A 1 215 ? 20.273 2.558 -17.287 1.00 97.19 215 THR A O 1
ATOM 1696 N N . ILE A 1 216 ? 19.099 1.833 -19.068 1.00 97.06 216 ILE A N 1
ATOM 1697 C CA . ILE A 1 216 ? 17.806 1.783 -18.399 1.00 97.06 216 ILE A CA 1
ATOM 1698 C C . ILE A 1 216 ? 17.544 0.323 -18.056 1.00 97.06 216 ILE A C 1
ATOM 1700 O O . ILE A 1 216 ? 17.528 -0.525 -18.945 1.00 97.06 216 ILE A O 1
ATOM 1704 N N . GLU A 1 217 ? 17.343 0.045 -16.772 1.00 97.00 217 GLU A N 1
ATOM 1705 C CA . GLU A 1 217 ? 16.924 -1.257 -16.255 1.00 97.00 217 GLU A CA 1
ATOM 1706 C C . GLU A 1 217 ? 15.522 -1.119 -15.652 1.00 97.00 217 GLU A C 1
ATOM 1708 O O . GLU A 1 217 ? 15.242 -0.165 -14.919 1.00 97.00 217 GLU A O 1
ATOM 1713 N N . LEU A 1 218 ? 14.637 -2.065 -15.962 1.00 95.75 218 LEU A N 1
ATOM 1714 C CA . LEU A 1 218 ? 13.293 -2.138 -15.403 1.00 95.75 218 LEU A CA 1
ATOM 1715 C C . LEU A 1 218 ? 13.227 -3.178 -14.287 1.00 95.75 218 LEU A C 1
ATOM 1717 O O . LEU A 1 218 ? 13.746 -4.287 -14.408 1.00 95.75 218 LEU A O 1
ATOM 1721 N N . VAL A 1 219 ? 12.515 -2.837 -13.218 1.00 94.69 219 VAL A N 1
ATOM 1722 C CA . VAL A 1 219 ? 12.078 -3.780 -12.193 1.00 94.69 219 VAL A CA 1
ATOM 1723 C C . VAL A 1 219 ? 10.645 -4.171 -12.513 1.00 94.69 219 VAL A C 1
ATOM 1725 O O . VAL A 1 219 ? 9.742 -3.336 -12.488 1.00 94.69 219 VAL A O 1
ATOM 1728 N N . ILE A 1 220 ? 10.439 -5.447 -12.819 1.00 91.25 220 ILE A N 1
ATOM 1729 C CA . ILE A 1 220 ? 9.119 -6.011 -13.100 1.00 91.25 220 ILE A CA 1
ATOM 1730 C C . ILE A 1 220 ? 8.795 -6.972 -11.968 1.00 91.25 220 ILE A C 1
ATOM 1732 O O . ILE A 1 220 ? 9.548 -7.903 -11.694 1.00 91.25 220 ILE A O 1
ATOM 1736 N N . THR A 1 221 ? 7.696 -6.712 -11.272 1.00 89.25 221 THR 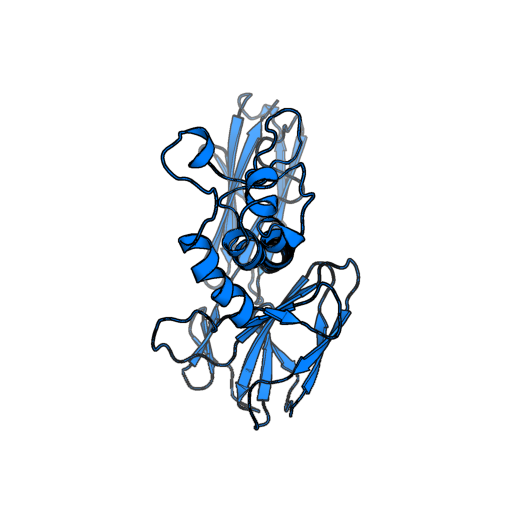A N 1
ATOM 1737 C CA . THR A 1 221 ? 7.263 -7.500 -10.111 1.00 89.25 221 THR A CA 1
ATOM 1738 C C . THR A 1 221 ? 5.787 -7.820 -10.228 1.00 89.25 221 THR A C 1
ATOM 1740 O O . THR A 1 221 ? 5.026 -7.047 -10.798 1.00 89.25 221 THR A O 1
ATOM 1743 N N . GLY A 1 222 ? 5.364 -8.953 -9.683 1.00 89.19 222 GLY A N 1
ATOM 1744 C CA . GLY A 1 222 ? 3.965 -9.350 -9.682 1.00 89.19 222 GLY A CA 1
ATOM 1745 C C . GLY A 1 222 ? 3.646 -10.247 -8.500 1.00 89.19 222 GLY A C 1
ATOM 1746 O O . GLY A 1 222 ? 4.541 -10.803 -7.867 1.00 89.19 222 GLY A O 1
ATOM 1747 N N . ASN A 1 223 ? 2.358 -10.392 -8.208 1.00 89.69 223 ASN A N 1
ATOM 1748 C CA . ASN A 1 223 ? 1.868 -11.319 -7.182 1.00 89.69 223 ASN A CA 1
ATOM 1749 C C . ASN A 1 223 ? 1.555 -12.714 -7.750 1.00 89.69 223 ASN A C 1
ATOM 1751 O O . ASN A 1 223 ? 0.881 -13.516 -7.109 1.00 89.69 223 ASN A O 1
ATOM 1755 N N . PHE A 1 224 ? 1.990 -13.002 -8.973 1.00 86.44 224 PHE A N 1
ATOM 1756 C CA . PHE A 1 224 ? 1.851 -14.298 -9.623 1.00 86.44 224 PHE A CA 1
ATOM 1757 C C . PHE A 1 224 ? 2.978 -14.476 -10.644 1.00 86.44 224 PHE A C 1
ATOM 1759 O O . PHE A 1 224 ? 3.541 -13.498 -11.135 1.00 86.44 224 PHE A O 1
ATOM 1766 N N . GLU A 1 225 ? 3.307 -15.727 -10.948 1.00 85.25 225 GLU A N 1
ATOM 1767 C CA . GLU A 1 225 ? 4.315 -16.047 -11.953 1.00 85.25 225 GLU A CA 1
ATOM 1768 C C . GLU A 1 225 ? 3.717 -15.895 -13.354 1.00 85.25 225 GLU A C 1
ATOM 1770 O O . GLU A 1 225 ? 2.733 -16.554 -13.701 1.00 85.25 225 GLU A O 1
ATOM 1775 N N . ASP A 1 226 ? 4.321 -15.016 -14.153 1.00 87.00 226 ASP A N 1
ATOM 1776 C CA . ASP A 1 226 ? 3.997 -14.841 -15.563 1.00 87.00 226 ASP A CA 1
ATOM 1777 C C . ASP A 1 226 ? 5.248 -14.485 -16.356 1.00 87.00 226 ASP A C 1
ATOM 1779 O O . ASP A 1 226 ? 6.071 -13.679 -15.917 1.00 87.00 226 ASP A O 1
ATOM 1783 N N . ALA A 1 227 ? 5.383 -15.074 -17.538 1.00 88.88 227 ALA A N 1
ATOM 1784 C CA . ALA A 1 227 ? 6.486 -14.745 -18.423 1.00 88.88 227 ALA A CA 1
ATOM 1785 C C . ALA A 1 227 ? 6.253 -13.364 -19.047 1.00 88.88 227 ALA A C 1
ATOM 1787 O O . ALA A 1 227 ? 5.130 -13.006 -19.410 1.00 88.88 227 ALA A O 1
ATOM 1788 N N . ILE A 1 228 ? 7.323 -12.590 -19.216 1.00 90.19 228 ILE A N 1
ATOM 1789 C CA . ILE A 1 228 ? 7.266 -11.339 -19.973 1.00 90.19 228 ILE A CA 1
ATOM 1790 C C . ILE A 1 228 ? 7.176 -11.699 -21.455 1.00 90.19 228 ILE A C 1
ATOM 1792 O O . ILE A 1 228 ? 8.030 -12.412 -21.980 1.00 90.19 228 ILE A O 1
ATOM 1796 N N . LYS A 1 229 ? 6.127 -11.217 -22.122 1.00 91.75 229 LYS A N 1
ATOM 1797 C CA . LYS A 1 229 ? 5.929 -11.394 -23.562 1.00 91.75 229 LYS A CA 1
ATOM 1798 C C . LYS A 1 229 ? 6.603 -10.267 -24.338 1.00 91.75 229 LYS A C 1
ATOM 1800 O O . LYS A 1 229 ? 7.287 -10.521 -25.322 1.00 91.75 229 LYS A O 1
ATOM 1805 N N . GLU A 1 230 ? 6.390 -9.032 -23.893 1.00 93.25 230 GLU A N 1
ATOM 1806 C CA . GLU A 1 230 ? 6.897 -7.813 -24.522 1.00 93.25 230 GLU A CA 1
ATOM 1807 C C . GLU A 1 230 ? 7.341 -6.831 -23.429 1.00 93.25 230 GLU A C 1
ATOM 1809 O O . GLU A 1 230 ? 6.641 -6.645 -22.431 1.00 93.25 230 GLU A O 1
ATOM 1814 N N . ALA A 1 231 ? 8.504 -6.208 -23.611 1.00 94.75 231 ALA A N 1
ATOM 1815 C CA . ALA A 1 231 ? 9.007 -5.137 -22.761 1.00 94.75 231 ALA A CA 1
ATOM 1816 C C . ALA A 1 231 ? 9.645 -4.073 -23.652 1.00 94.75 231 ALA A C 1
ATOM 1818 O O . ALA A 1 231 ? 10.672 -4.309 -24.292 1.00 94.75 231 ALA A O 1
ATOM 1819 N N . ASP A 1 232 ? 9.017 -2.905 -23.674 1.00 96.44 232 ASP A N 1
ATOM 1820 C CA . ASP A 1 232 ? 9.326 -1.827 -24.598 1.00 96.44 232 ASP A CA 1
ATOM 1821 C C . ASP A 1 232 ? 9.566 -0.516 -23.851 1.00 96.44 232 ASP A C 1
ATOM 1823 O O . ASP A 1 232 ? 8.890 -0.194 -22.871 1.00 96.44 232 ASP A O 1
ATOM 1827 N N . LEU A 1 233 ? 10.505 0.272 -24.363 1.00 97.62 233 LEU A N 1
ATOM 1828 C CA . LEU A 1 233 ? 10.769 1.635 -23.940 1.00 97.62 233 LEU A CA 1
ATOM 1829 C C . LEU A 1 233 ? 10.424 2.598 -25.076 1.00 97.62 233 LEU A C 1
ATOM 1831 O O . LEU A 1 233 ? 10.901 2.444 -26.196 1.00 97.62 233 LEU A O 1
ATOM 1835 N N . TYR A 1 234 ? 9.650 3.627 -24.764 1.00 97.62 234 TYR A N 1
ATOM 1836 C CA . TYR A 1 234 ? 9.275 4.694 -25.679 1.00 97.62 234 TYR A CA 1
ATOM 1837 C C . TYR A 1 234 ? 9.955 5.993 -25.248 1.00 97.62 234 TYR A C 1
ATOM 1839 O O . TYR A 1 234 ? 9.751 6.455 -24.120 1.00 97.62 234 TYR A O 1
ATOM 1847 N N . ILE A 1 235 ? 10.739 6.594 -26.144 1.00 96.56 235 ILE A N 1
ATOM 1848 C CA . ILE A 1 235 ? 11.364 7.909 -25.948 1.00 96.56 235 ILE A CA 1
ATOM 1849 C C . ILE A 1 235 ? 10.912 8.810 -27.095 1.00 96.56 235 ILE A C 1
ATOM 1851 O O . ILE A 1 235 ? 11.353 8.671 -28.233 1.00 96.56 235 ILE A O 1
ATOM 1855 N N . GLY A 1 236 ? 9.983 9.725 -26.815 1.00 86.25 236 GLY A N 1
ATOM 1856 C CA . GLY A 1 236 ? 9.296 10.454 -27.885 1.00 86.25 236 GLY A CA 1
ATOM 1857 C C . GLY A 1 236 ? 8.512 9.492 -28.787 1.00 86.25 236 GLY A C 1
ATOM 1858 O O . GLY A 1 236 ? 7.610 8.814 -28.302 1.00 86.25 236 GLY A O 1
ATOM 1859 N N . ASN A 1 237 ? 8.870 9.430 -30.073 1.00 86.88 237 ASN A N 1
ATOM 1860 C CA . ASN A 1 237 ? 8.265 8.518 -31.055 1.00 86.88 237 ASN A CA 1
ATOM 1861 C C . ASN A 1 237 ? 9.111 7.258 -31.312 1.00 86.88 237 ASN A C 1
ATOM 1863 O O . ASN A 1 237 ? 8.725 6.420 -32.125 1.00 86.88 237 ASN A O 1
ATOM 1867 N N . GLU A 1 238 ? 10.270 7.135 -30.664 1.00 95.00 238 GLU A N 1
ATOM 1868 C CA . GLU A 1 238 ? 11.182 6.012 -30.859 1.00 95.00 238 GLU A CA 1
ATOM 1869 C C . GLU A 1 238 ? 10.863 4.872 -29.894 1.00 95.00 238 GLU A C 1
ATOM 1871 O O . GLU A 1 238 ? 10.561 5.098 -28.720 1.00 95.00 238 GLU A O 1
ATOM 1876 N N . LEU A 1 239 ? 10.951 3.647 -30.411 1.00 96.50 239 LEU A N 1
ATOM 1877 C CA . LEU A 1 239 ? 10.712 2.402 -29.693 1.00 96.50 239 LEU A CA 1
ATOM 1878 C C . LEU A 1 239 ? 12.032 1.649 -29.521 1.00 96.50 239 LEU A C 1
ATOM 1880 O O . LEU A 1 239 ? 12.707 1.345 -30.504 1.00 96.50 239 LEU A O 1
ATOM 1884 N N . PHE A 1 240 ? 12.334 1.253 -28.289 1.00 97.06 240 PHE A N 1
ATOM 1885 C CA . PHE A 1 240 ? 13.464 0.396 -27.961 1.00 97.06 240 PHE A CA 1
ATOM 1886 C C . PHE A 1 240 ? 12.973 -0.857 -27.245 1.00 97.06 240 PHE A C 1
ATOM 1888 O O . PHE A 1 240 ? 12.362 -0.774 -26.182 1.00 97.06 240 PHE A O 1
ATOM 1895 N N . ARG A 1 241 ? 13.264 -2.028 -27.813 1.00 95.50 241 ARG A N 1
ATOM 1896 C CA . ARG A 1 241 ? 12.973 -3.309 -27.161 1.00 95.50 241 ARG A CA 1
ATOM 1897 C C . ARG A 1 241 ? 14.008 -3.587 -26.085 1.00 95.50 241 ARG A C 1
ATOM 1899 O O . ARG A 1 241 ? 15.204 -3.439 -26.338 1.00 95.50 241 ARG A O 1
ATOM 1906 N N . LEU A 1 242 ? 13.548 -4.009 -24.913 1.00 94.75 242 LEU A N 1
ATOM 1907 C CA . LEU A 1 242 ? 14.437 -4.406 -23.833 1.00 94.75 242 LEU A CA 1
ATOM 1908 C C . LEU A 1 242 ? 14.841 -5.874 -23.979 1.00 94.75 242 LEU A C 1
ATOM 1910 O O . LEU A 1 242 ? 14.020 -6.734 -24.298 1.00 94.75 242 LEU A O 1
ATOM 1914 N N . THR A 1 243 ? 16.104 -6.151 -23.673 1.00 92.56 243 THR A N 1
ATOM 1915 C CA . THR A 1 243 ? 16.646 -7.503 -23.511 1.00 92.56 243 THR A CA 1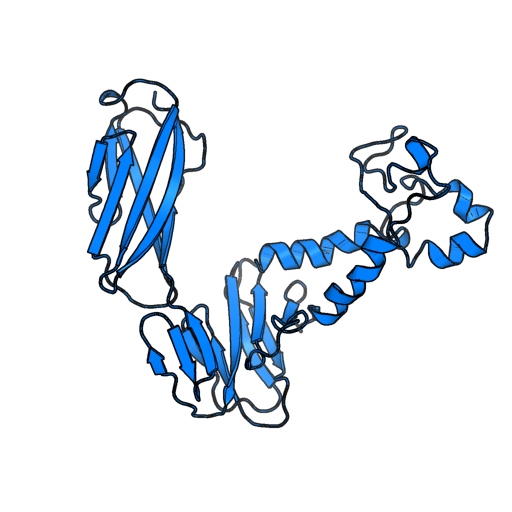
ATOM 1916 C C . THR A 1 243 ? 17.029 -7.663 -22.048 1.00 92.56 243 THR A C 1
ATOM 1918 O O . THR A 1 243 ? 17.693 -6.788 -21.497 1.00 92.56 243 THR A O 1
ATOM 1921 N N . ASP A 1 244 ? 16.583 -8.740 -21.401 1.00 90.56 244 ASP A N 1
ATOM 1922 C CA . ASP A 1 244 ? 16.804 -8.978 -19.966 1.00 90.56 244 ASP A CA 1
ATOM 1923 C C . ASP A 1 244 ? 16.388 -7.782 -19.088 1.00 90.56 244 ASP A C 1
ATOM 1925 O O . ASP A 1 244 ? 17.098 -7.374 -18.171 1.00 90.56 244 ASP A O 1
ATOM 1929 N N . ASN A 1 245 ? 15.230 -7.187 -19.403 1.00 92.12 245 ASN A N 1
ATOM 1930 C CA . ASN A 1 245 ? 14.678 -5.988 -18.754 1.00 92.12 245 ASN A CA 1
ATOM 1931 C C . ASN A 1 245 ? 15.569 -4.742 -18.848 1.00 92.12 245 ASN A C 1
ATOM 1933 O O . ASN A 1 245 ? 15.379 -3.791 -18.089 1.00 92.12 245 ASN A O 1
ATOM 1937 N N . MET A 1 246 ? 16.522 -4.720 -19.780 1.00 96.12 246 MET A N 1
ATOM 1938 C CA . MET A 1 246 ? 17.463 -3.622 -19.951 1.00 96.12 246 MET A CA 1
ATOM 1939 C C . MET A 1 246 ? 17.521 -3.115 -21.388 1.00 96.12 246 MET A C 1
ATOM 1941 O O . MET A 1 246 ? 17.325 -3.853 -22.353 1.00 96.12 246 MET A O 1
ATOM 1945 N N . VAL A 1 247 ? 17.881 -1.843 -21.528 1.00 96.94 247 VAL A N 1
ATOM 1946 C CA . VAL A 1 247 ? 18.308 -1.255 -22.796 1.00 96.94 247 VAL A CA 1
ATOM 1947 C C . VAL A 1 247 ? 19.476 -0.306 -22.559 1.00 96.94 247 VAL A C 1
ATOM 1949 O O . VAL A 1 247 ? 19.480 0.487 -21.616 1.00 96.94 247 VAL A O 1
ATOM 1952 N N . ARG A 1 248 ? 20.489 -0.397 -23.423 1.00 97.25 248 ARG A N 1
ATOM 1953 C CA . ARG A 1 248 ? 21.622 0.532 -23.446 1.00 97.25 248 ARG A CA 1
ATOM 1954 C C . ARG A 1 248 ? 21.342 1.640 -24.443 1.00 97.25 248 ARG A C 1
ATOM 1956 O O . ARG A 1 248 ? 20.988 1.360 -25.585 1.00 97.25 248 ARG A O 1
ATOM 1963 N N . LEU A 1 249 ? 21.528 2.875 -24.005 1.00 97.12 249 LEU A N 1
ATOM 1964 C CA . LEU A 1 249 ? 21.279 4.076 -24.787 1.00 97.12 249 LEU A CA 1
ATOM 1965 C C . LEU A 1 249 ? 22.495 4.997 -24.731 1.00 97.12 249 LEU A C 1
ATOM 1967 O O . LEU A 1 249 ? 23.367 4.864 -23.871 1.00 97.12 249 LEU A O 1
ATOM 1971 N N . ASP A 1 250 ? 22.532 5.942 -25.661 1.00 97.19 250 ASP A N 1
ATOM 1972 C CA . ASP A 1 250 ? 23.551 6.978 -25.725 1.00 97.19 250 ASP A CA 1
ATOM 1973 C C . ASP A 1 250 ? 22.865 8.322 -25.944 1.00 97.19 250 ASP A C 1
ATOM 1975 O O . ASP A 1 250 ? 22.149 8.487 -26.935 1.00 97.19 250 ASP A O 1
ATOM 1979 N N . THR A 1 251 ? 23.046 9.277 -25.029 1.00 96.19 251 THR A N 1
ATOM 1980 C CA . THR A 1 251 ? 22.373 10.583 -25.110 1.00 96.19 251 THR A CA 1
ATOM 1981 C C . THR A 1 251 ? 22.741 11.357 -26.369 1.00 96.19 251 THR A C 1
ATOM 1983 O O . THR A 1 251 ? 21.938 12.158 -26.836 1.00 96.19 251 THR A O 1
ATOM 1986 N N . ARG A 1 252 ? 23.894 11.058 -26.985 1.00 95.25 252 ARG A N 1
ATOM 1987 C CA . ARG A 1 252 ? 24.345 11.663 -28.249 1.00 95.25 252 ARG A CA 1
ATOM 1988 C C . ARG A 1 252 ? 23.438 11.345 -29.439 1.00 95.25 252 ARG A C 1
ATOM 1990 O O . ARG A 1 252 ? 23.503 12.050 -30.441 1.00 95.25 252 ARG A O 1
ATOM 1997 N N . ASN A 1 253 ? 22.603 10.312 -29.329 1.00 94.88 253 ASN A N 1
ATOM 1998 C CA . ASN A 1 253 ? 21.621 9.950 -30.351 1.00 94.88 253 ASN A CA 1
ATOM 1999 C C . ASN A 1 253 ? 20.308 10.737 -30.222 1.00 94.88 253 ASN A C 1
ATOM 2001 O O . ASN A 1 253 ? 19.423 10.578 -31.056 1.00 94.88 253 ASN A O 1
ATOM 2005 N N . PHE A 1 254 ? 20.170 11.575 -29.193 1.00 94.88 254 PHE A N 1
ATOM 2006 C CA . PHE A 1 254 ? 18.959 12.333 -28.912 1.00 94.88 254 PHE A CA 1
ATOM 2007 C C . PHE A 1 254 ? 19.259 13.831 -28.878 1.00 94.88 254 PHE A C 1
ATOM 2009 O O . PHE A 1 254 ? 20.342 14.271 -28.497 1.00 94.88 254 PHE A O 1
ATOM 2016 N N . GLU A 1 255 ? 18.267 14.648 -29.226 1.00 94.81 255 GLU A N 1
ATOM 2017 C CA . GLU A 1 255 ? 18.347 16.078 -28.937 1.00 94.81 255 GLU A CA 1
ATOM 2018 C C . GLU A 1 255 ? 18.410 16.314 -27.424 1.00 94.81 255 GLU A C 1
ATOM 2020 O O . GLU A 1 255 ? 17.652 15.707 -26.659 1.00 94.81 255 GLU A O 1
ATOM 2025 N N . ARG A 1 256 ? 19.258 17.259 -27.012 1.00 96.00 256 ARG A N 1
ATOM 2026 C CA . ARG A 1 256 ? 19.400 17.661 -25.611 1.00 96.00 256 ARG A CA 1
ATOM 2027 C C . ARG A 1 256 ? 18.091 18.169 -25.011 1.00 96.00 256 ARG A C 1
ATOM 2029 O O . ARG A 1 256 ? 17.283 18.808 -25.685 1.00 96.00 256 ARG A O 1
ATOM 2036 N N . GLY A 1 257 ? 17.929 17.944 -23.709 1.00 96.19 257 GLY A N 1
ATOM 2037 C CA . GLY A 1 257 ? 16.824 18.470 -22.911 1.00 96.19 257 GLY A CA 1
ATOM 2038 C C . GLY A 1 257 ? 15.889 17.397 -22.357 1.00 96.19 257 GLY A C 1
ATOM 2039 O O . GLY A 1 257 ? 16.215 16.212 -22.305 1.00 96.19 257 GLY A O 1
ATOM 2040 N N . ALA A 1 258 ? 14.718 17.831 -21.889 1.00 96.81 258 ALA A N 1
ATOM 2041 C CA . ALA A 1 258 ? 13.760 16.955 -21.224 1.00 96.81 258 ALA A CA 1
ATOM 2042 C C . ALA A 1 258 ? 13.072 16.005 -22.216 1.00 96.81 258 ALA A C 1
ATOM 2044 O O . ALA A 1 258 ? 12.416 16.449 -23.162 1.00 96.81 258 ALA A O 1
ATOM 2045 N N . LYS A 1 259 ? 13.135 14.700 -21.952 1.00 96.62 259 LYS A N 1
ATOM 2046 C CA . LYS A 1 259 ? 12.443 13.656 -22.716 1.00 96.62 259 LYS A CA 1
ATOM 2047 C C . LYS A 1 259 ? 11.494 12.878 -21.813 1.00 96.62 259 LYS A C 1
ATOM 2049 O O . LYS A 1 259 ? 11.826 12.548 -20.676 1.00 96.62 259 LYS A O 1
ATOM 2054 N N . LYS A 1 260 ? 10.292 12.584 -22.321 1.00 97.38 260 LYS A N 1
ATOM 2055 C CA . LYS A 1 260 ? 9.371 11.628 -21.692 1.00 97.38 260 LYS A CA 1
ATOM 2056 C C . LYS A 1 260 ? 9.834 10.222 -22.067 1.00 97.38 260 LYS A C 1
ATOM 2058 O O . LYS A 1 260 ? 9.922 9.915 -23.253 1.00 97.38 260 LYS A O 1
ATOM 2063 N N . VAL A 1 261 ? 10.097 9.403 -21.061 1.00 97.81 261 VAL A N 1
ATOM 2064 C CA . VAL A 1 261 ? 10.549 8.020 -21.188 1.00 97.81 261 VAL A CA 1
ATOM 2065 C C . VAL A 1 261 ? 9.469 7.131 -20.586 1.00 97.81 261 VAL A C 1
ATOM 2067 O O . VAL A 1 261 ? 9.184 7.228 -19.395 1.00 97.81 261 VAL A O 1
ATOM 2070 N N . THR A 1 262 ? 8.823 6.313 -21.414 1.00 98.06 262 THR A N 1
ATOM 2071 C CA . THR A 1 262 ? 7.716 5.439 -20.997 1.00 98.06 262 THR A CA 1
ATOM 2072 C C . THR A 1 262 ? 8.126 3.988 -21.178 1.00 98.06 262 THR A C 1
ATOM 2074 O O . THR A 1 262 ? 8.425 3.575 -22.290 1.00 98.06 262 THR A O 1
ATOM 2077 N N . ALA A 1 263 ? 8.147 3.214 -20.102 1.00 97.25 263 ALA A N 1
ATOM 2078 C CA . ALA A 1 263 ? 8.312 1.771 -20.149 1.00 97.25 263 ALA A CA 1
ATOM 2079 C C . ALA A 1 263 ? 6.934 1.114 -20.177 1.00 97.25 263 ALA A C 1
ATOM 2081 O O . ALA A 1 263 ? 6.076 1.464 -19.367 1.00 97.25 263 ALA A O 1
ATOM 2082 N N . LYS A 1 264 ? 6.729 0.156 -21.077 1.00 96.50 264 LYS A N 1
ATOM 2083 C CA . LYS A 1 264 ? 5.512 -0.649 -21.160 1.00 96.50 264 LYS A CA 1
ATOM 2084 C C . LYS A 1 264 ? 5.887 -2.119 -21.170 1.00 96.50 264 LYS A C 1
ATOM 2086 O O . LYS A 1 264 ? 6.730 -2.544 -21.955 1.00 96.50 264 LYS A O 1
ATOM 2091 N N . VAL A 1 265 ? 5.237 -2.893 -20.313 1.00 94.69 265 VAL A N 1
ATOM 2092 C CA . VAL A 1 265 ? 5.448 -4.337 -20.209 1.00 94.69 265 VAL A CA 1
ATOM 2093 C C . VAL A 1 265 ? 4.127 -5.040 -20.443 1.00 94.69 265 VAL A C 1
ATOM 2095 O O . VAL A 1 265 ? 3.100 -4.606 -19.928 1.00 94.69 265 VAL A O 1
ATOM 2098 N N . ILE A 1 266 ? 4.161 -6.126 -21.211 1.00 92.94 266 ILE A N 1
ATOM 2099 C CA . ILE A 1 266 ? 3.045 -7.042 -21.424 1.00 92.94 266 ILE A CA 1
ATOM 2100 C C . ILE A 1 266 ? 3.516 -8.457 -21.086 1.00 92.94 266 ILE A C 1
ATOM 2102 O O . ILE A 1 266 ? 4.555 -8.924 -21.551 1.00 92.94 266 ILE A O 1
ATOM 2106 N N . THR A 1 267 ? 2.738 -9.150 -20.271 1.00 91.19 267 THR A N 1
ATOM 2107 C CA . THR A 1 267 ? 2.978 -10.536 -19.846 1.00 91.19 267 THR A CA 1
ATOM 2108 C C . THR A 1 267 ? 2.298 -11.541 -20.781 1.00 91.19 267 THR A C 1
ATOM 2110 O O . THR A 1 267 ? 1.433 -11.178 -21.584 1.00 91.19 267 THR A O 1
ATOM 2113 N N . ALA A 1 268 ? 2.664 -12.821 -20.689 1.00 89.94 268 ALA A N 1
ATOM 2114 C CA . ALA A 1 268 ? 2.152 -13.877 -21.558 1.00 89.94 268 ALA A CA 1
ATOM 2115 C C . ALA A 1 268 ? 0.636 -14.083 -21.426 1.00 89.94 268 ALA A C 1
ATOM 2117 O O . ALA A 1 268 ? -0.019 -14.390 -22.422 1.00 89.94 268 ALA A O 1
ATOM 2118 N N . HIS A 1 269 ? 0.055 -13.841 -20.245 1.00 87.19 269 HIS A N 1
ATOM 2119 C CA . HIS A 1 269 ? -1.398 -13.893 -20.044 1.00 87.19 269 HIS A CA 1
ATOM 2120 C C . HIS A 1 269 ? -2.103 -12.543 -20.261 1.00 87.19 269 HIS A C 1
ATOM 2122 O O . HIS A 1 269 ? -3.282 -12.404 -19.931 1.00 87.19 269 HIS A O 1
ATOM 2128 N N . GLY A 1 270 ? -1.409 -11.554 -20.832 1.00 84.50 270 GLY A N 1
ATOM 2129 C CA . GLY A 1 270 ? -2.008 -10.305 -21.300 1.00 84.50 270 GLY A CA 1
ATOM 2130 C C . GLY A 1 270 ? -2.182 -9.217 -20.241 1.00 84.50 270 GLY A C 1
ATOM 2131 O O . GLY A 1 270 ? -2.852 -8.225 -20.523 1.00 84.50 270 GLY A O 1
ATOM 2132 N N . LEU A 1 271 ? -1.585 -9.343 -19.046 1.00 89.56 271 LEU A N 1
ATOM 2133 C CA . LEU A 1 271 ? -1.443 -8.170 -18.177 1.00 89.56 271 LEU A CA 1
ATOM 2134 C C . LEU A 1 271 ? -0.463 -7.198 -18.799 1.00 89.56 271 LEU A C 1
ATOM 2136 O O . LEU A 1 271 ? 0.624 -7.609 -19.206 1.00 89.56 271 LEU A O 1
ATOM 2140 N N . SER A 1 272 ? -0.826 -5.924 -18.776 1.00 92.50 272 SER A N 1
ATOM 2141 C CA . SER A 1 272 ? 0.060 -4.834 -19.136 1.00 92.50 272 SER A CA 1
ATOM 2142 C C . SER A 1 272 ? 0.183 -3.836 -17.999 1.00 92.50 272 SER A C 1
ATOM 2144 O O . SER A 1 272 ? -0.819 -3.536 -17.349 1.00 92.50 272 SER A O 1
ATOM 2146 N N . ASP A 1 273 ? 1.374 -3.282 -17.831 1.00 95.38 273 ASP A N 1
ATOM 2147 C CA . ASP A 1 273 ? 1.603 -2.119 -16.980 1.00 95.38 273 ASP A CA 1
ATOM 2148 C C . ASP A 1 273 ? 2.535 -1.129 -17.679 1.00 95.38 273 ASP A C 1
ATOM 2150 O O . ASP A 1 273 ? 3.307 -1.506 -18.571 1.00 95.38 273 ASP A O 1
ATOM 2154 N N . GLU A 1 274 ? 2.443 0.137 -17.287 1.00 96.44 274 GLU A N 1
ATOM 2155 C CA . GLU A 1 274 ? 3.290 1.199 -17.813 1.00 96.44 274 GLU A CA 1
ATOM 2156 C C . GLU A 1 274 ? 3.826 2.106 -16.707 1.00 96.44 274 GLU A C 1
ATOM 2158 O O . GLU A 1 274 ? 3.145 2.433 -15.739 1.00 96.44 274 GLU A O 1
ATOM 2163 N N . SER A 1 275 ? 5.062 2.561 -16.887 1.00 97.06 275 SER A N 1
ATOM 2164 C CA . SER A 1 275 ? 5.700 3.538 -16.013 1.00 97.06 275 SER A CA 1
ATOM 2165 C C . SER A 1 275 ? 6.320 4.639 -16.850 1.00 97.06 275 SER A C 1
ATOM 2167 O O . SER A 1 275 ? 6.879 4.392 -17.916 1.00 97.06 275 SER A O 1
ATOM 2169 N N . THR A 1 276 ? 6.214 5.877 -16.382 1.00 97.44 276 THR A N 1
ATOM 2170 C CA . THR A 1 276 ? 6.723 7.050 -17.093 1.00 97.44 276 THR A CA 1
ATOM 2171 C C . THR A 1 276 ? 7.631 7.864 -16.190 1.00 97.44 276 THR A C 1
ATOM 2173 O O . THR A 1 276 ? 7.239 8.231 -15.084 1.00 97.44 276 THR A O 1
ATOM 2176 N N . LEU A 1 277 ? 8.788 8.251 -16.724 1.00 96.94 277 LEU A N 1
ATOM 2177 C CA . LEU A 1 277 ? 9.646 9.297 -16.178 1.00 96.94 277 LEU A CA 1
ATOM 2178 C C . LEU A 1 277 ? 9.842 10.417 -17.200 1.00 96.94 277 LEU A C 1
ATOM 2180 O O . LEU A 1 277 ? 9.670 10.245 -18.409 1.00 96.94 277 LEU A O 1
ATOM 2184 N N . ARG A 1 278 ? 10.244 11.585 -16.714 1.00 97.56 278 ARG A N 1
ATOM 2185 C CA . ARG A 1 278 ? 10.863 12.633 -17.518 1.00 97.56 278 ARG A CA 1
ATOM 2186 C C . ARG A 1 278 ? 12.341 12.685 -17.160 1.00 97.56 278 ARG A C 1
ATOM 2188 O O . ARG A 1 278 ? 12.645 12.927 -16.006 1.00 97.56 278 ARG A O 1
ATOM 2195 N N . LEU A 1 279 ? 13.237 12.466 -18.114 1.00 97.69 279 LEU A N 1
ATOM 2196 C CA . LEU A 1 279 ? 14.688 12.533 -17.894 1.00 97.69 279 LEU A CA 1
ATOM 2197 C C . LEU A 1 279 ? 15.280 13.695 -18.697 1.00 97.69 279 LEU A C 1
ATOM 2199 O O . LEU A 1 279 ? 14.763 14.023 -19.767 1.00 97.69 279 LEU A O 1
ATOM 2203 N N . TYR A 1 280 ? 16.352 14.308 -18.203 1.00 97.94 280 TYR A N 1
ATOM 2204 C CA . TYR A 1 280 ? 17.120 15.310 -18.945 1.00 97.94 280 TYR A CA 1
ATOM 2205 C C . TYR A 1 280 ? 18.309 14.646 -19.634 1.00 97.94 280 TYR A C 1
ATOM 2207 O O . TYR A 1 280 ? 19.150 14.048 -18.974 1.00 97.94 280 TYR A O 1
ATOM 2215 N N . PHE A 1 281 ? 18.362 14.733 -20.961 1.00 97.31 281 PHE A N 1
ATOM 2216 C CA . PHE A 1 281 ? 19.434 14.162 -21.774 1.00 97.31 281 PHE A CA 1
ATOM 2217 C C . PHE A 1 281 ? 20.477 15.248 -22.074 1.00 97.31 281 PHE A C 1
ATOM 2219 O O . PHE A 1 281 ? 20.125 16.287 -22.647 1.00 97.31 281 PHE A O 1
ATOM 2226 N N . GLU A 1 282 ? 21.738 15.004 -21.703 1.00 94.44 282 GLU A N 1
ATOM 2227 C CA . GLU A 1 282 ? 22.893 15.903 -21.916 1.00 94.44 282 GLU A CA 1
ATOM 2228 C C . GLU A 1 282 ? 23.938 15.367 -22.905 1.00 94.44 282 GLU A C 1
ATOM 2230 O O . GLU A 1 282 ? 24.203 14.142 -22.900 1.00 94.44 282 GLU A O 1
#

pLDDT: mean 92.84, std 6.01, range [64.56, 98.75]

Sequence (282 aa):
IGKWLLYVSSNARYFYSRETKMENQSLARSAETNGELKQIINVVPYEGIRKQSGGKMPWFGGDPTVYGWAETDFSLYSGSHAGIFGALFEPTNQEGILKIDLLATQLTKGKAYPTYLLYNPYTTAKKVIYQVKGEGSVDLYDTVTNRVVQRAVLNETTLIIPPDGAVVIVEIPEKAEVIRRGLNNYTNGIYLSSNRSTVSFKNLNNFDTVSGQFTIELVITGNFEDAIKEADLYIGNELFRLTDNMVRLDTRNFERGAKKVTAKVITAHGLSDESTLRLYFE

Foldseek 3Di:
DQVVLLCCLVVVQVQQPVVDDLVQEPCSPVLVPDVVCVVCSRQFGFPDWPCDDPRDGTHHHACCVVVVVDPGRTDPVVSVCVVLNVQFWDDWPDPSWTWGFPCSPVPDPADFAGKTKTFAAAQAKDKTKDFDPDQFFWFWAWQLQRDRPGARDGGIDIDIAGHRGMTMTGTHHGPFDWDDDQQFTDTPNHTDYGKDKEKDWPPDAAAAEDAAKDKTAIDIDISDDFAWPFKWKDWPNDIDGDDPRMDIDGLVVDDFAWIKIKIWTATPSGHIYMDIHIYTRD

Secondary structure (DSSP, 8-state):
-HHHHHHHHHHGGGGSGGGS-GGGBTTTTHHHH-HHHHHHTTTS-BSEEES-BTTBSSEEE-SHHHHTS-S--B-HHHHHTHHHHHHHEEE-SSTT-EEEETTTT--S------EEEEEE-SSS-EEEEEE-SSSS-EEEEETTTTEEEEEEE-SEEEEEEPTTEEEEEEEEETT---EEETTEEEETTEEEEE--EEEEESS--TT-EE-SEEEEEEEEEESS---EEEEEEEETTEEEE-BTTEEEEEGGGS-SEEEEEEEEEEETTS-EEEEEEEEEE-

Radius of gyration: 25.12 Å; chains: 1; bounding box: 50×63×62 Å